Protein AF-A0A8F4J3C8-F1 (afdb_monomer_lite)

Foldseek 3Di:
DDDPPPPPDDDFDFPDWDWDWFADPNFIWIWIWTDTVPDIDAIDTHGPVCVVVVVVVVCVRNVDDDDDDDDDDDDDDDPDDQPPDDVPQLLVVQLPFDKAFLVRADLVPWDQAWWKKFKDAPSHTADIDTFADSRHRSQQSPPVLQADALDVVSHVPLQLLLVVVVQDADPVRHRDRDDPVSRVVSNVVSSNMIMTIDGDRHSVVRVSSRVSNCSSDDHPSNVRD

Sequence (225 aa):
MADDEALTRAAVPVTTVEAWRAEVAGDAVVVLELGIEGDVLPPLLVPIDAVAGLAAVLLQAAGADTGLAAGPAAAGAGAEPLPELPTGSPWATLVAADRVQADQLARATLPTGPGAYAWFRGGVPIHLGRAVGKRGLRARVGGDALRGDADLTRSPFRAAVAEHLGFGLDAEGGLAHLDPDDVARLDAWIDGCAVAWIRTATTTQATHLEATLRTVHDPALDALG

Structure (mmCIF, N/CA/C/O backbone):
data_AF-A0A8F4J3C8-F1
#
_entry.id   AF-A0A8F4J3C8-F1
#
loop_
_atom_site.group_PDB
_atom_site.id
_atom_site.type_symbol
_atom_site.label_atom_id
_atom_site.label_alt_id
_atom_site.label_comp_id
_atom_site.label_asym_id
_atom_site.label_entity_id
_atom_site.label_seq_id
_atom_site.pdbx_PDB_ins_code
_atom_site.Cartn_x
_atom_site.Cartn_y
_atom_site.Cartn_z
_atom_site.occupancy
_atom_site.B_iso_or_equiv
_atom_site.auth_seq_id
_atom_site.auth_comp_id
_atom_site.auth_asym_id
_atom_site.auth_atom_id
_atom_site.pdbx_PDB_model_num
ATOM 1 N N . MET A 1 1 ? 15.620 31.529 44.426 1.00 41.22 1 MET A N 1
ATOM 2 C CA . MET A 1 1 ? 14.194 31.237 44.660 1.00 41.22 1 MET A CA 1
ATOM 3 C C . MET A 1 1 ? 13.598 31.023 43.282 1.00 41.22 1 MET A C 1
ATOM 5 O O . MET A 1 1 ? 13.286 31.994 42.614 1.00 41.22 1 MET A O 1
ATOM 9 N N . ALA A 1 2 ? 13.675 29.789 42.789 1.00 43.12 2 ALA A N 1
ATOM 10 C CA . ALA A 1 2 ? 13.083 29.391 41.518 1.00 43.12 2 ALA A CA 1
ATOM 11 C C . ALA A 1 2 ? 11.818 28.612 41.876 1.00 43.12 2 ALA A C 1
ATOM 13 O O . ALA A 1 2 ? 11.896 27.726 42.728 1.00 43.12 2 ALA A O 1
ATOM 14 N N . ASP A 1 3 ? 10.688 29.025 41.312 1.00 44.47 3 ASP A N 1
ATOM 15 C CA . ASP A 1 3 ? 9.391 28.388 41.500 1.00 44.47 3 ASP A CA 1
ATOM 16 C C . ASP A 1 3 ? 9.438 26.952 40.970 1.00 44.47 3 ASP A C 1
ATOM 18 O O . ASP A 1 3 ? 9.674 26.709 39.786 1.00 44.47 3 ASP A O 1
ATOM 22 N N . ASP A 1 4 ? 9.248 26.008 41.887 1.00 47.00 4 ASP A N 1
ATOM 23 C CA . ASP A 1 4 ? 9.061 24.585 41.625 1.00 47.00 4 ASP A CA 1
ATOM 24 C C . ASP A 1 4 ? 7.581 24.383 41.263 1.00 47.00 4 ASP A C 1
ATOM 26 O O . ASP A 1 4 ? 6.742 24.025 42.092 1.00 47.00 4 ASP A O 1
ATOM 30 N N . GLU A 1 5 ? 7.222 24.759 40.033 1.00 52.25 5 GLU A N 1
ATOM 31 C CA . GLU A 1 5 ? 5.878 24.565 39.491 1.00 52.25 5 GLU A CA 1
ATOM 32 C C . GLU A 1 5 ? 5.684 23.071 39.199 1.00 52.25 5 GLU A C 1
ATOM 34 O O . GLU A 1 5 ? 6.023 22.555 38.132 1.00 52.25 5 GLU A O 1
ATOM 39 N N . ALA A 1 6 ? 5.171 22.353 40.199 1.00 50.25 6 ALA A N 1
ATOM 40 C CA . ALA A 1 6 ? 4.822 20.947 40.094 1.00 50.25 6 ALA A CA 1
ATOM 41 C C . ALA A 1 6 ? 3.784 20.745 38.976 1.00 50.25 6 ALA A C 1
ATOM 43 O O . ALA A 1 6 ? 2.585 20.975 39.154 1.00 50.25 6 ALA A O 1
ATOM 44 N N . LEU A 1 7 ? 4.257 20.280 37.816 1.00 39.66 7 LEU A N 1
ATOM 45 C CA . LEU A 1 7 ? 3.435 19.784 36.716 1.00 39.66 7 LEU A CA 1
ATOM 46 C C . LEU A 1 7 ? 2.507 18.685 37.243 1.00 39.66 7 LEU A C 1
ATOM 48 O O . LEU A 1 7 ? 2.877 17.515 37.358 1.00 39.66 7 LEU A O 1
ATOM 52 N N . THR A 1 8 ? 1.275 19.068 37.559 1.00 43.84 8 THR A N 1
ATOM 53 C CA . THR A 1 8 ? 0.225 18.133 37.949 1.00 43.84 8 THR A CA 1
ATOM 54 C C . THR A 1 8 ? -0.241 17.441 36.669 1.00 43.84 8 THR A C 1
ATOM 56 O O . THR A 1 8 ? -1.124 17.927 35.965 1.00 43.84 8 THR A O 1
ATOM 59 N N . ARG A 1 9 ? 0.417 16.337 36.293 1.00 48.03 9 ARG A N 1
ATOM 60 C CA . ARG A 1 9 ? -0.010 15.506 35.160 1.00 48.03 9 ARG A CA 1
ATOM 61 C C . ARG A 1 9 ? -1.357 14.872 35.504 1.00 48.03 9 ARG A C 1
ATOM 63 O O . ARG A 1 9 ? -1.422 13.981 36.346 1.00 48.03 9 ARG A O 1
ATOM 70 N N . ALA A 1 10 ? -2.421 15.329 34.850 1.00 55.06 10 ALA A N 1
ATOM 71 C CA . ALA A 1 10 ? -3.702 14.639 34.876 1.00 55.06 10 ALA A CA 1
ATOM 72 C C . ALA A 1 10 ? -3.527 13.248 34.244 1.00 55.06 10 ALA A C 1
ATOM 74 O O . ALA A 1 10 ? -3.034 13.130 33.121 1.00 55.06 10 ALA A O 1
ATOM 75 N N . ALA A 1 11 ? -3.889 12.197 34.980 1.00 70.88 11 ALA A N 1
ATOM 76 C CA . ALA A 1 11 ? -3.887 10.838 34.460 1.00 70.88 11 ALA A CA 1
ATOM 77 C C . ALA A 1 11 ? -5.030 10.691 33.446 1.00 70.88 11 ALA A C 1
ATOM 79 O O . ALA A 1 11 ? -6.191 10.921 33.784 1.00 70.88 11 ALA A O 1
ATOM 80 N N . VAL A 1 12 ? -4.702 10.328 32.206 1.00 74.56 12 VAL A N 1
ATOM 81 C CA . VAL A 1 12 ? -5.702 9.961 31.197 1.00 74.56 12 VAL A CA 1
ATOM 82 C C . VAL A 1 12 ? -6.054 8.486 31.415 1.00 74.56 12 VAL A C 1
ATOM 84 O O . VAL A 1 12 ? -5.136 7.662 31.433 1.00 74.56 12 VAL A O 1
ATOM 87 N N . PRO A 1 13 ? -7.335 8.129 31.615 1.00 79.44 13 PRO A N 1
ATOM 88 C CA . PRO A 1 13 ? -7.715 6.746 31.855 1.00 79.44 13 PRO A CA 1
ATOM 89 C C . PRO A 1 13 ? -7.522 5.908 30.587 1.00 79.44 13 PRO A C 1
ATOM 91 O O . PRO A 1 13 ? -8.007 6.258 29.509 1.00 79.44 13 PRO A O 1
ATOM 94 N N . VAL A 1 14 ? -6.828 4.782 30.734 1.00 80.38 14 VAL A N 1
ATOM 95 C CA . VAL A 1 14 ? -6.763 3.735 29.709 1.00 80.38 14 VAL A CA 1
ATOM 96 C C . VAL A 1 14 ? -8.090 2.981 29.731 1.00 80.38 14 VAL A C 1
ATOM 98 O O . VAL A 1 14 ? -8.513 2.496 30.778 1.00 80.38 14 VAL A O 1
ATOM 101 N N . THR A 1 15 ? -8.769 2.916 28.589 1.00 81.06 15 THR A N 1
ATOM 102 C CA . THR A 1 15 ? -10.091 2.289 28.439 1.00 81.06 15 THR A CA 1
ATOM 103 C C . THR A 1 15 ? -9.998 0.856 27.930 1.00 81.06 15 THR A C 1
ATOM 105 O O . THR A 1 15 ? -10.863 0.040 28.239 1.00 81.06 15 THR A O 1
ATOM 108 N N . THR A 1 16 ? -8.959 0.539 27.158 1.00 74.69 16 THR A N 1
ATOM 109 C CA . THR A 1 16 ? -8.728 -0.791 26.581 1.00 74.69 16 THR A CA 1
ATOM 110 C C . THR A 1 16 ? -7.240 -1.113 26.573 1.00 74.69 16 THR A C 1
ATOM 112 O O . THR A 1 16 ? -6.407 -0.229 26.375 1.00 74.69 16 THR A O 1
ATOM 115 N N . VAL A 1 17 ? -6.915 -2.383 26.812 1.00 79.88 17 VAL A N 1
ATOM 116 C CA . VAL A 1 17 ? -5.555 -2.918 26.715 1.00 79.88 17 VAL A CA 1
ATOM 117 C C . VAL A 1 17 ? -5.628 -4.191 25.891 1.00 79.88 17 VAL A C 1
ATOM 119 O O . VAL A 1 17 ? -6.253 -5.162 26.317 1.00 79.88 17 VAL A O 1
ATOM 122 N N . GLU A 1 18 ? -4.988 -4.190 24.730 1.00 72.06 18 GLU A N 1
ATOM 123 C CA . GLU A 1 18 ? -4.808 -5.387 23.914 1.00 72.06 18 GLU A CA 1
ATOM 124 C C . GLU A 1 18 ? -3.340 -5.797 23.939 1.00 72.06 18 GLU A C 1
ATOM 126 O O . GLU A 1 18 ? -2.445 -4.955 23.882 1.00 72.06 18 GLU A O 1
ATOM 131 N N . ALA A 1 19 ? -3.094 -7.099 24.071 1.00 78.69 19 ALA A N 1
ATOM 132 C CA . ALA A 1 19 ? -1.757 -7.653 24.210 1.00 78.69 19 ALA A CA 1
ATOM 133 C C . ALA A 1 19 ? -1.583 -8.855 23.290 1.00 78.69 19 ALA A C 1
ATOM 135 O O . ALA A 1 19 ? -2.389 -9.787 23.322 1.00 78.69 19 ALA A O 1
ATOM 136 N N . TRP A 1 20 ? -0.500 -8.880 22.520 1.00 78.56 20 TRP A N 1
ATOM 137 C CA . TRP A 1 20 ? -0.118 -10.061 21.753 1.00 78.56 20 TRP A CA 1
ATOM 138 C C . TRP A 1 20 ? 1.393 -10.234 21.719 1.00 78.56 20 TRP A C 1
ATOM 140 O O . TRP A 1 20 ? 2.165 -9.289 21.867 1.00 78.56 20 TRP A O 1
ATOM 150 N N . ARG A 1 21 ? 1.824 -11.480 21.537 1.00 77.75 21 ARG A N 1
ATOM 151 C CA . ARG A 1 21 ? 3.238 -11.812 21.386 1.00 77.75 21 ARG A CA 1
ATOM 152 C C . ARG A 1 21 ? 3.679 -11.537 19.950 1.00 77.75 21 ARG A C 1
ATOM 154 O O . ARG A 1 21 ? 2.969 -11.891 19.012 1.00 77.75 21 ARG A O 1
ATOM 161 N N . ALA A 1 22 ? 4.859 -10.957 19.794 1.00 65.19 22 ALA A N 1
ATOM 162 C CA . ALA A 1 22 ? 5.538 -10.775 18.519 1.00 65.19 22 ALA A CA 1
ATOM 163 C C . ALA A 1 22 ? 7.030 -11.106 18.670 1.00 65.19 22 ALA A C 1
ATOM 165 O O . ALA A 1 22 ? 7.526 -11.298 19.782 1.00 65.19 22 ALA A O 1
ATOM 166 N N . GLU A 1 23 ? 7.741 -11.170 17.551 1.00 69.06 23 GLU A N 1
ATOM 167 C CA . GLU A 1 23 ? 9.198 -11.252 17.516 1.00 69.06 23 GLU A CA 1
ATOM 168 C C . GLU A 1 23 ? 9.723 -10.026 16.770 1.00 69.06 23 GLU A C 1
ATOM 170 O O . GLU A 1 23 ? 9.225 -9.689 15.696 1.00 69.06 23 GLU A O 1
ATOM 175 N N . VAL A 1 24 ? 10.675 -9.310 17.364 1.00 65.50 24 VAL A N 1
ATOM 176 C CA . VAL A 1 24 ? 11.259 -8.093 16.791 1.00 65.50 24 VAL A CA 1
ATOM 177 C C . VAL A 1 24 ? 12.769 -8.228 16.873 1.00 65.50 24 VAL A C 1
ATOM 179 O O . VAL A 1 24 ? 13.314 -8.372 17.960 1.00 65.50 24 VAL A O 1
ATOM 182 N N . ALA A 1 25 ? 13.440 -8.204 15.719 1.00 71.81 25 ALA A N 1
ATOM 183 C CA . ALA A 1 25 ? 14.892 -8.385 15.613 1.00 71.81 25 ALA A CA 1
ATOM 184 C C . ALA A 1 25 ? 15.430 -9.677 16.277 1.00 71.81 25 ALA A C 1
ATOM 186 O O . ALA A 1 25 ? 16.565 -9.706 16.744 1.00 71.81 25 ALA A O 1
ATOM 187 N N . GLY A 1 26 ? 14.628 -10.747 16.294 1.00 74.44 26 GLY A N 1
ATOM 188 C CA . GLY A 1 26 ? 14.985 -12.034 16.906 1.00 74.44 26 GLY A CA 1
ATOM 189 C C . GLY A 1 26 ? 14.620 -12.163 18.388 1.00 74.44 26 GLY A C 1
ATOM 190 O O . GLY A 1 26 ? 14.783 -13.238 18.962 1.00 74.44 26 GLY A O 1
ATOM 191 N N . ASP A 1 27 ? 14.098 -11.101 19.008 1.00 71.62 27 ASP A N 1
ATOM 192 C CA . ASP A 1 27 ? 13.688 -11.109 20.409 1.00 71.62 27 ASP A CA 1
ATOM 193 C C . ASP A 1 27 ? 12.168 -11.226 20.549 1.00 71.62 27 ASP A C 1
ATOM 195 O O . ASP A 1 27 ? 11.394 -10.506 19.911 1.00 71.62 27 ASP A O 1
ATOM 199 N N . ALA A 1 28 ? 11.720 -12.121 21.433 1.00 73.62 28 ALA A N 1
ATOM 200 C CA . ALA A 1 28 ? 10.309 -12.254 21.768 1.00 73.62 28 ALA A CA 1
ATOM 201 C C . ALA A 1 28 ? 9.843 -11.067 22.625 1.00 73.62 28 ALA A C 1
ATOM 203 O O . ALA A 1 28 ? 10.321 -10.850 23.741 1.00 73.62 28 ALA A O 1
ATOM 204 N N . VAL A 1 29 ? 8.842 -10.348 22.129 1.00 79.75 29 VAL A N 1
ATOM 205 C CA . VAL A 1 29 ? 8.229 -9.198 22.797 1.00 79.75 29 VAL A CA 1
ATOM 206 C C . VAL A 1 29 ? 6.724 -9.403 22.950 1.00 79.75 29 VAL A C 1
ATOM 208 O O . VAL A 1 29 ? 6.101 -10.201 22.248 1.00 79.75 29 VAL A O 1
ATOM 211 N N . VAL A 1 30 ? 6.123 -8.669 23.875 1.00 76.56 30 VAL A N 1
ATOM 212 C CA . VAL A 1 30 ? 4.683 -8.439 23.940 1.00 76.56 30 VAL A CA 1
ATOM 213 C C . VAL A 1 30 ? 4.426 -7.025 23.455 1.00 76.56 30 VAL A C 1
ATOM 215 O O . VAL A 1 30 ? 5.002 -6.067 23.966 1.00 76.56 30 VAL A O 1
ATOM 218 N N . VAL A 1 31 ? 3.574 -6.909 22.449 1.00 71.25 31 VAL A N 1
ATOM 219 C CA . VAL A 1 31 ? 3.082 -5.630 21.957 1.00 71.25 31 VAL A CA 1
ATOM 220 C C . VAL A 1 31 ? 1.817 -5.301 22.728 1.00 71.25 31 VAL A C 1
ATOM 222 O O . VAL A 1 31 ? 0.925 -6.144 22.827 1.00 71.25 31 VAL A O 1
ATOM 225 N N . LEU A 1 32 ? 1.764 -4.097 23.289 1.00 78.56 32 LEU A N 1
ATOM 226 C CA . LEU A 1 32 ? 0.596 -3.596 23.999 1.00 78.56 32 LEU A CA 1
ATOM 227 C C . LEU A 1 32 ? 0.010 -2.399 23.277 1.00 78.56 32 LEU A C 1
ATOM 229 O O . LEU A 1 32 ? 0.674 -1.371 23.150 1.00 78.56 32 LEU A O 1
ATOM 233 N N . GLU A 1 33 ? -1.246 -2.511 22.876 1.00 74.00 33 GLU A N 1
ATOM 234 C CA . GLU A 1 33 ? -2.051 -1.374 22.452 1.00 74.00 33 GLU A CA 1
ATOM 235 C C . GLU A 1 33 ? -2.888 -0.875 23.623 1.00 74.00 33 GLU A C 1
ATOM 237 O O . GLU A 1 33 ? -3.607 -1.639 24.268 1.00 74.00 33 GLU A O 1
ATOM 242 N N . LEU A 1 34 ? -2.783 0.425 23.897 1.00 81.31 34 LEU A N 1
ATOM 243 C CA . LEU A 1 34 ? -3.537 1.091 24.951 1.00 81.31 34 LEU A CA 1
ATOM 244 C C . LEU A 1 34 ? -4.518 2.063 24.299 1.00 81.31 34 LEU A C 1
ATOM 246 O O . LEU A 1 34 ? -4.116 3.096 23.757 1.00 81.31 34 LEU A O 1
ATOM 250 N N . GLY A 1 35 ? -5.807 1.749 24.354 1.00 76.44 35 GLY A N 1
ATOM 251 C CA . GLY A 1 35 ? -6.847 2.700 23.987 1.00 76.44 35 GLY A CA 1
ATOM 252 C C . GLY A 1 35 ? -7.118 3.657 25.140 1.00 76.44 35 GLY A C 1
ATOM 253 O O . GLY A 1 35 ? -7.214 3.248 26.298 1.00 76.44 35 GLY A O 1
ATOM 254 N N . ILE A 1 36 ? -7.256 4.936 24.820 1.00 84.12 36 ILE A N 1
ATOM 255 C CA . ILE A 1 36 ? -7.756 5.979 25.718 1.00 84.12 36 ILE A CA 1
ATOM 256 C C . ILE A 1 36 ? -9.061 6.533 25.137 1.00 84.12 36 ILE A C 1
ATOM 258 O O . ILE A 1 36 ? -9.452 6.210 24.015 1.00 84.12 36 ILE A O 1
ATOM 262 N N . GLU A 1 37 ? -9.800 7.335 25.897 1.00 77.94 37 GLU A N 1
ATOM 263 C CA . GLU A 1 37 ? -11.058 7.892 25.396 1.00 77.94 37 GLU A CA 1
ATOM 264 C C . GLU A 1 37 ? -10.828 8.756 24.140 1.00 77.94 37 GLU A C 1
ATOM 266 O O . GLU A 1 37 ? -10.227 9.826 24.198 1.00 77.94 37 GLU A O 1
ATOM 271 N N . GLY A 1 38 ? -11.305 8.263 22.992 1.00 74.56 38 GLY A N 1
ATOM 272 C CA . GLY A 1 38 ? -11.217 8.949 21.701 1.00 74.56 38 GLY A CA 1
ATOM 273 C C . GLY A 1 38 ? -9.891 8.797 20.947 1.00 74.56 38 GLY A C 1
ATOM 274 O O . GLY A 1 38 ? -9.779 9.374 19.865 1.00 74.56 38 GLY A O 1
ATOM 275 N N . ASP A 1 39 ? -8.919 8.032 21.457 1.00 70.38 39 ASP A N 1
ATOM 276 C CA . ASP A 1 39 ? -7.622 7.843 20.791 1.00 70.38 39 ASP A CA 1
ATOM 277 C C . ASP A 1 39 ? -6.968 6.489 21.126 1.00 70.38 39 ASP A C 1
ATOM 279 O O . ASP A 1 39 ? -7.353 5.804 22.073 1.00 70.38 39 ASP A O 1
ATOM 283 N N . VAL A 1 40 ? -5.965 6.093 20.344 1.00 65.56 40 VAL A N 1
ATOM 284 C CA . VAL A 1 40 ? -5.156 4.887 20.579 1.00 65.56 40 VAL A CA 1
ATOM 285 C C . VAL A 1 40 ? -3.699 5.308 20.705 1.00 65.56 40 VAL A C 1
ATOM 287 O O . VAL A 1 40 ? -3.148 5.946 19.805 1.00 65.56 40 VAL A O 1
ATOM 290 N N . LEU A 1 41 ? -3.074 4.965 21.831 1.00 73.94 41 LEU A N 1
ATOM 291 C CA . LEU A 1 41 ? -1.663 5.255 22.052 1.00 73.94 41 LEU A CA 1
ATOM 292 C C . LEU A 1 41 ? -0.786 4.371 21.150 1.00 73.94 41 LEU A C 1
ATOM 294 O O . LEU A 1 41 ? -1.181 3.254 20.811 1.00 73.94 41 LEU A O 1
ATOM 298 N N . PRO A 1 42 ? 0.420 4.838 20.777 1.00 66.56 42 PRO A N 1
ATOM 299 C CA . PRO A 1 42 ? 1.388 4.002 20.081 1.00 66.56 42 PRO A CA 1
ATOM 300 C C . PRO A 1 42 ? 1.648 2.691 20.838 1.00 66.56 42 PRO A C 1
ATOM 302 O O . PRO A 1 42 ? 1.684 2.707 22.074 1.00 66.56 42 PRO A O 1
ATOM 305 N N . PRO A 1 43 ? 1.867 1.579 20.118 1.00 69.75 43 PRO A N 1
ATOM 306 C CA . PRO A 1 43 ? 2.107 0.284 20.727 1.00 69.75 43 PRO A CA 1
ATOM 307 C C . PRO A 1 43 ? 3.368 0.329 21.586 1.00 69.75 43 PRO A C 1
ATOM 309 O O . PRO A 1 43 ? 4.414 0.841 21.171 1.00 69.75 43 PRO A O 1
ATOM 312 N N . LEU A 1 44 ? 3.286 -0.247 22.777 1.00 77.31 44 LEU A N 1
ATOM 313 C CA . LEU A 1 44 ? 4.444 -0.431 23.633 1.00 77.31 44 LEU A CA 1
ATOM 314 C C . LEU A 1 44 ? 5.045 -1.809 23.356 1.00 77.31 44 LEU A C 1
ATOM 316 O O . LEU A 1 44 ? 4.378 -2.824 23.545 1.00 77.31 44 LEU A O 1
ATOM 320 N N . LEU A 1 45 ? 6.306 -1.844 22.921 1.00 74.50 45 LEU A N 1
ATOM 321 C CA . LEU A 1 45 ? 7.074 -3.084 22.827 1.00 74.50 45 LEU A CA 1
ATOM 322 C C . LEU A 1 45 ? 7.667 -3.399 24.197 1.00 74.50 45 LEU A C 1
ATOM 324 O O . LEU A 1 45 ? 8.479 -2.637 24.724 1.00 74.50 45 LEU A O 1
ATOM 328 N N . VAL A 1 46 ? 7.250 -4.519 24.769 1.00 80.25 46 VAL A N 1
ATOM 329 C CA . VAL A 1 46 ? 7.659 -4.949 26.103 1.00 80.25 46 VAL A CA 1
ATOM 330 C C . VAL A 1 46 ? 8.411 -6.264 25.963 1.00 80.25 46 VAL A C 1
ATOM 332 O O . VAL A 1 46 ? 7.821 -7.240 25.501 1.00 80.25 46 VAL A O 1
ATOM 335 N N . PRO A 1 47 ? 9.699 -6.331 26.337 1.00 79.94 47 PRO A N 1
ATOM 336 C CA . PRO A 1 47 ? 10.422 -7.596 26.408 1.00 79.94 47 PRO A CA 1
ATOM 337 C C . PRO A 1 47 ? 9.629 -8.628 27.212 1.00 79.94 47 PRO A C 1
ATOM 339 O O . PRO A 1 47 ? 9.031 -8.285 28.235 1.00 79.94 47 PRO A O 1
ATOM 342 N N . ILE A 1 48 ? 9.570 -9.878 26.746 1.00 74.31 48 ILE A N 1
ATOM 343 C CA . ILE A 1 48 ? 8.678 -10.886 27.344 1.00 74.31 48 ILE A CA 1
ATOM 344 C C . ILE A 1 48 ? 8.974 -11.151 28.832 1.00 74.31 48 ILE A C 1
ATOM 346 O O . ILE A 1 48 ? 8.071 -11.463 29.606 1.00 74.31 48 ILE A O 1
ATOM 350 N N . ASP A 1 49 ? 10.224 -10.970 29.251 1.00 80.06 49 ASP A N 1
ATOM 351 C CA . ASP A 1 49 ? 10.697 -11.059 30.633 1.00 80.06 49 ASP A CA 1
ATOM 352 C C . ASP A 1 49 ? 10.286 -9.851 31.497 1.00 80.06 49 ASP A C 1
ATOM 354 O O . ASP A 1 49 ? 10.136 -9.982 32.713 1.00 80.06 49 ASP A O 1
ATOM 358 N N . ALA A 1 50 ? 10.007 -8.698 30.883 1.00 78.62 50 ALA A N 1
ATOM 359 C CA . ALA A 1 50 ? 9.491 -7.501 31.550 1.00 78.62 50 ALA A CA 1
ATOM 360 C C . ALA A 1 50 ? 7.957 -7.503 31.721 1.00 78.62 50 ALA A C 1
ATOM 362 O O . ALA A 1 50 ? 7.416 -6.704 32.494 1.00 78.62 50 ALA A O 1
ATOM 363 N N . VAL A 1 51 ? 7.242 -8.412 31.047 1.00 78.62 51 VAL A N 1
ATOM 364 C CA . VAL A 1 51 ? 5.767 -8.472 31.044 1.00 78.62 51 VAL A CA 1
ATOM 365 C C . VAL A 1 51 ? 5.196 -8.673 32.444 1.00 78.62 51 VAL A C 1
ATOM 367 O O . VAL A 1 51 ? 4.195 -8.051 32.782 1.00 78.62 51 VAL A O 1
ATOM 370 N N . ALA A 1 52 ? 5.836 -9.488 33.287 1.00 74.81 52 ALA A N 1
ATOM 371 C CA . ALA A 1 52 ? 5.360 -9.732 34.650 1.00 74.81 52 ALA A CA 1
ATOM 372 C C . ALA A 1 52 ? 5.365 -8.453 35.508 1.00 74.81 52 ALA A C 1
ATOM 374 O O . ALA A 1 52 ? 4.421 -8.198 36.256 1.00 74.81 52 ALA A O 1
ATOM 375 N N . GLY A 1 53 ? 6.403 -7.622 35.362 1.00 74.12 53 GLY A N 1
ATOM 376 C CA . GLY A 1 53 ? 6.489 -6.331 36.046 1.00 74.12 53 GLY A CA 1
ATOM 377 C C . GLY A 1 53 ? 5.475 -5.330 35.500 1.00 74.12 53 GLY A C 1
ATOM 378 O O . GLY A 1 53 ? 4.838 -4.606 36.262 1.00 74.12 53 GLY A O 1
ATOM 379 N N . LEU A 1 54 ? 5.267 -5.330 34.185 1.00 75.56 54 LEU A N 1
ATOM 380 C CA . LEU A 1 54 ? 4.346 -4.404 33.544 1.00 75.56 54 LEU A CA 1
ATOM 381 C C . LEU A 1 54 ? 2.872 -4.760 33.785 1.00 75.56 54 LEU A C 1
ATOM 383 O O . LEU A 1 54 ? 2.062 -3.864 33.998 1.00 75.56 54 LEU A O 1
ATOM 387 N N . ALA A 1 55 ? 2.523 -6.046 33.838 1.00 70.38 55 ALA A N 1
ATOM 388 C CA . ALA A 1 55 ? 1.186 -6.498 34.213 1.00 70.38 55 ALA A CA 1
ATOM 389 C C . ALA A 1 55 ? 0.812 -6.020 35.623 1.00 70.38 55 ALA A C 1
ATOM 391 O O . ALA A 1 55 ? -0.300 -5.544 35.829 1.00 70.38 55 ALA A O 1
ATOM 392 N N . ALA A 1 56 ? 1.750 -6.066 36.576 1.00 67.44 56 ALA A N 1
ATOM 393 C CA . ALA A 1 56 ? 1.532 -5.544 37.924 1.00 67.44 56 ALA A CA 1
ATOM 394 C C . ALA A 1 56 ? 1.278 -4.024 37.927 1.00 67.44 56 ALA A C 1
ATOM 396 O O . ALA A 1 56 ? 0.379 -3.555 38.624 1.00 67.44 56 ALA A O 1
ATOM 397 N N . VAL A 1 57 ? 2.017 -3.269 37.107 1.00 71.62 57 VAL A N 1
ATOM 398 C CA . VAL A 1 57 ? 1.832 -1.816 36.947 1.00 71.62 57 VAL A CA 1
ATOM 399 C C . VAL A 1 57 ? 0.491 -1.494 36.283 1.00 71.62 57 VAL A C 1
ATOM 401 O O . VAL A 1 57 ? -0.220 -0.605 36.745 1.00 71.62 57 VAL A O 1
ATOM 404 N N . LEU A 1 58 ? 0.112 -2.229 35.235 1.00 71.94 58 LEU A N 1
ATOM 405 C CA . LEU A 1 58 ? -1.163 -2.043 34.541 1.00 71.94 58 LEU A CA 1
ATOM 406 C C . LEU A 1 58 ? -2.354 -2.420 35.427 1.00 71.94 58 LEU A C 1
ATOM 408 O O . LEU A 1 58 ? -3.331 -1.680 35.461 1.00 71.94 58 LEU A O 1
ATOM 412 N N . LEU A 1 59 ? -2.258 -3.502 36.205 1.00 66.31 59 LEU A N 1
ATOM 413 C CA . LEU A 1 59 ? -3.276 -3.888 37.190 1.00 66.31 59 LEU A CA 1
ATOM 414 C C . LEU A 1 59 ? -3.418 -2.841 38.304 1.00 66.31 59 LEU A C 1
ATOM 416 O O . LEU A 1 59 ? -4.537 -2.496 38.681 1.00 66.31 59 LEU A O 1
ATOM 420 N N . GLN A 1 60 ? -2.304 -2.289 38.800 1.00 67.75 60 GLN A N 1
ATOM 421 C CA . GLN A 1 60 ? -2.338 -1.186 39.767 1.00 67.75 60 GLN A CA 1
ATOM 422 C C . GLN A 1 60 ? -2.952 0.090 39.178 1.00 67.75 60 GLN A C 1
ATOM 424 O O . GLN A 1 60 ? -3.682 0.785 39.881 1.00 67.75 60 GLN A O 1
ATOM 429 N N . ALA A 1 61 ? -2.686 0.391 37.905 1.00 63.56 61 ALA A N 1
ATOM 430 C CA . ALA A 1 61 ? -3.232 1.563 37.224 1.00 63.56 61 ALA A CA 1
ATOM 431 C C . ALA A 1 61 ? -4.718 1.409 36.845 1.00 63.56 61 ALA A C 1
ATOM 433 O O . ALA A 1 61 ? -5.443 2.401 36.831 1.00 63.56 61 ALA A O 1
ATOM 434 N N . ALA A 1 62 ? -5.176 0.186 36.557 1.00 62.81 62 ALA A N 1
ATOM 435 C CA . ALA A 1 62 ? -6.543 -0.107 36.117 1.00 62.81 62 ALA A CA 1
ATOM 436 C C . ALA A 1 62 ? -7.549 -0.295 37.267 1.00 62.81 62 ALA A C 1
ATOM 438 O O . ALA A 1 62 ? -8.756 -0.239 37.045 1.00 62.81 62 ALA A O 1
ATOM 439 N N . GLY A 1 63 ? -7.085 -0.510 38.501 1.00 58.31 63 GLY A N 1
ATOM 440 C CA . GLY A 1 63 ? -7.946 -0.520 39.684 1.00 58.31 63 GLY A CA 1
ATOM 441 C C . GLY A 1 63 ? -8.921 -1.703 39.834 1.00 58.31 63 GLY A C 1
ATOM 442 O O . GLY A 1 63 ? -9.728 -1.639 40.759 1.00 58.31 63 GLY A O 1
ATOM 443 N N . ALA A 1 64 ? -8.876 -2.765 39.009 1.00 42.28 64 ALA A N 1
ATOM 444 C CA . ALA A 1 64 ? -9.634 -4.014 39.235 1.00 42.28 64 ALA A CA 1
ATOM 445 C C . ALA A 1 64 ? -9.225 -5.212 38.339 1.00 42.28 64 ALA A C 1
ATOM 447 O O . ALA A 1 64 ? -8.655 -5.044 37.262 1.00 42.28 64 ALA A O 1
ATOM 448 N N . ASP A 1 65 ? -9.583 -6.410 38.829 1.00 43.56 65 ASP A N 1
ATOM 449 C CA . ASP A 1 65 ? -9.435 -7.778 38.298 1.00 43.56 65 ASP A CA 1
ATOM 450 C C . ASP A 1 65 ? -9.566 -7.951 36.775 1.00 43.56 65 ASP A C 1
ATOM 452 O O . ASP A 1 65 ? -10.602 -7.650 36.182 1.00 43.56 65 ASP A O 1
ATOM 456 N N . THR A 1 66 ? -8.569 -8.592 36.157 1.00 42.53 66 THR A N 1
ATOM 457 C CA . THR A 1 66 ? -8.679 -9.144 34.797 1.00 42.53 66 THR A CA 1
ATOM 458 C C . THR A 1 66 ? -8.162 -10.584 34.755 1.00 42.53 66 THR A C 1
ATOM 460 O O . THR A 1 66 ? -7.009 -10.873 35.070 1.00 42.53 66 THR A O 1
ATOM 463 N N . GLY A 1 67 ? -9.040 -11.522 34.389 1.00 35.94 67 GLY A N 1
ATOM 464 C CA . GLY A 1 67 ? -8.688 -12.926 34.178 1.00 35.94 67 GLY A CA 1
ATOM 465 C C . GLY A 1 67 ? -8.020 -13.122 32.818 1.00 35.94 67 GLY A C 1
ATOM 466 O O . GLY A 1 67 ? -8.699 -13.086 31.795 1.00 35.94 67 GLY A O 1
ATOM 467 N N . LEU A 1 68 ? -6.703 -13.350 32.803 1.00 38.97 68 LEU A N 1
ATOM 468 C CA . LEU A 1 68 ? -5.955 -13.753 31.607 1.00 38.97 68 LEU A CA 1
ATOM 469 C C . LEU A 1 68 ? -5.943 -15.284 31.463 1.00 38.97 68 LEU A C 1
ATOM 471 O O . LEU A 1 68 ? -5.504 -15.991 32.369 1.00 38.97 68 LEU A O 1
ATOM 475 N N . ALA A 1 69 ? -6.357 -15.795 30.301 1.00 32.66 69 ALA A N 1
ATOM 476 C CA . ALA A 1 69 ? -6.172 -17.194 29.909 1.00 32.66 69 ALA A CA 1
ATOM 477 C C . ALA A 1 69 ? -4.990 -17.327 28.930 1.00 32.66 69 ALA A C 1
ATOM 479 O O . ALA A 1 69 ? -4.880 -16.561 27.975 1.00 32.66 69 ALA A O 1
ATOM 480 N N . ALA A 1 70 ? -4.111 -18.303 29.173 1.00 32.25 70 ALA A N 1
ATOM 481 C CA . ALA A 1 70 ? -2.903 -18.567 28.388 1.00 32.25 70 ALA A CA 1
ATOM 482 C C . ALA A 1 70 ? -3.156 -19.582 27.254 1.00 32.25 70 ALA A C 1
ATOM 484 O O . ALA A 1 70 ? -3.782 -20.618 27.479 1.00 32.25 70 ALA A O 1
ATOM 485 N N . GLY A 1 71 ? -2.636 -19.305 26.052 1.00 30.19 71 GLY A N 1
ATOM 486 C CA . GLY A 1 71 ? -2.660 -20.207 24.890 1.00 30.19 71 GLY A CA 1
ATOM 487 C C . GLY A 1 71 ? -1.302 -20.887 24.626 1.00 30.19 71 GLY A C 1
ATOM 488 O O . GLY A 1 71 ? -0.270 -20.327 25.004 1.00 30.19 71 GLY A O 1
ATOM 489 N N . PRO A 1 72 ? -1.280 -22.090 24.012 1.00 36.66 72 PRO A N 1
ATOM 490 C CA . PRO A 1 72 ? -0.096 -22.950 23.951 1.00 36.66 72 PRO A CA 1
ATOM 491 C C . PRO A 1 72 ? 0.837 -22.663 22.763 1.00 36.66 72 PRO A C 1
ATOM 493 O O . PRO A 1 72 ? 0.489 -21.956 21.820 1.00 36.66 72 PRO A O 1
ATOM 496 N N . ALA A 1 73 ? 2.041 -23.243 22.835 1.00 33.72 73 ALA A N 1
ATOM 497 C CA . ALA A 1 73 ? 3.188 -22.977 21.971 1.00 33.72 73 ALA A CA 1
ATOM 498 C C . ALA A 1 73 ? 3.597 -24.154 21.052 1.00 33.72 73 ALA A C 1
ATOM 500 O O . ALA A 1 73 ? 3.560 -25.309 21.468 1.00 33.72 73 ALA A O 1
ATOM 501 N N . ALA A 1 74 ? 4.144 -23.759 19.892 1.00 39.94 74 ALA A N 1
ATOM 502 C CA . ALA A 1 74 ? 5.277 -24.314 19.127 1.00 39.94 74 ALA A CA 1
ATOM 503 C C . ALA A 1 74 ? 5.106 -25.438 18.060 1.00 39.94 74 ALA A C 1
ATOM 505 O O . ALA A 1 74 ? 4.832 -26.590 18.374 1.00 39.94 74 ALA A O 1
ATOM 506 N N . ALA A 1 75 ? 5.528 -25.055 16.836 1.00 36.69 75 ALA A N 1
ATOM 507 C CA . ALA A 1 75 ? 6.569 -25.647 15.961 1.00 36.69 75 ALA A CA 1
ATOM 508 C C . ALA A 1 75 ? 6.253 -26.719 14.884 1.00 36.69 75 ALA A C 1
ATOM 510 O O . ALA A 1 75 ? 5.715 -27.784 15.170 1.00 36.69 75 ALA A O 1
ATOM 511 N N . GLY A 1 76 ? 6.800 -26.482 13.673 1.00 30.66 76 GLY A N 1
ATOM 512 C CA . GLY A 1 76 ? 7.201 -27.506 12.688 1.00 30.66 76 GLY A CA 1
ATOM 513 C C . GLY A 1 76 ? 7.218 -27.035 11.218 1.00 30.66 76 GLY A C 1
ATOM 514 O O . GLY A 1 76 ? 6.158 -26.838 10.641 1.00 30.66 76 GLY A O 1
ATOM 515 N N . ALA A 1 77 ? 8.405 -26.904 10.602 1.00 44.19 77 ALA A N 1
ATOM 516 C CA . ALA A 1 77 ? 8.637 -26.344 9.258 1.00 44.19 77 ALA A CA 1
ATOM 517 C C . ALA A 1 77 ? 8.665 -27.378 8.105 1.00 44.19 77 ALA A C 1
ATOM 519 O O . ALA A 1 77 ? 9.219 -28.470 8.247 1.00 44.19 77 ALA A O 1
ATOM 520 N N . GLY A 1 78 ? 8.174 -26.976 6.925 1.00 29.92 78 GLY A N 1
ATOM 521 C CA . GLY A 1 78 ? 8.363 -27.655 5.636 1.00 29.92 78 GLY A CA 1
ATOM 522 C C . GLY A 1 78 ? 7.572 -26.953 4.527 1.00 29.92 78 GLY A C 1
ATOM 523 O O . GLY A 1 78 ? 6.351 -26.981 4.579 1.00 29.92 78 GLY A O 1
ATOM 524 N N . ALA A 1 79 ? 8.266 -26.304 3.576 1.00 41.56 79 ALA A N 1
ATOM 525 C CA . ALA A 1 79 ? 7.693 -25.442 2.523 1.00 41.56 79 ALA A CA 1
ATOM 526 C C . ALA A 1 79 ? 6.504 -24.620 3.045 1.00 41.56 79 ALA A C 1
ATOM 528 O O . ALA A 1 79 ? 5.360 -24.896 2.690 1.00 41.56 79 ALA A O 1
ATOM 529 N N . GLU A 1 80 ? 6.803 -23.708 3.979 1.00 32.66 80 GLU A N 1
ATOM 530 C CA . GLU A 1 80 ? 5.824 -23.181 4.927 1.00 32.66 80 GLU A CA 1
ATOM 531 C C . GLU A 1 80 ? 4.545 -22.707 4.220 1.00 32.66 80 GLU A C 1
ATOM 533 O O . GLU A 1 80 ? 4.573 -21.719 3.476 1.00 32.66 80 GLU A O 1
ATOM 538 N N . PRO A 1 81 ? 3.398 -23.372 4.470 1.00 42.19 81 PRO A N 1
ATOM 539 C CA . PRO A 1 81 ? 2.138 -22.651 4.462 1.00 42.19 81 PRO A CA 1
ATOM 540 C C . PRO A 1 81 ? 2.378 -21.397 5.298 1.00 42.19 81 PRO A C 1
ATOM 542 O O . PRO A 1 81 ? 2.999 -21.51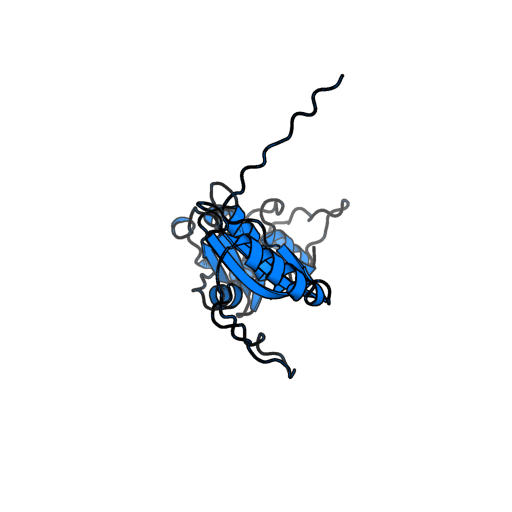2 6.357 1.00 42.19 81 PRO A O 1
ATOM 545 N N . LEU A 1 82 ? 1.944 -20.223 4.819 1.00 49.31 82 LEU A N 1
ATOM 546 C CA . LEU A 1 82 ? 1.971 -19.002 5.631 1.00 49.31 82 LEU A CA 1
ATOM 547 C C . LEU A 1 82 ? 1.564 -19.398 7.058 1.00 49.31 82 LEU A C 1
ATOM 549 O O . LEU A 1 82 ? 0.524 -20.061 7.171 1.00 49.31 82 LEU A O 1
ATOM 553 N N . PRO A 1 83 ? 2.394 -19.112 8.085 1.00 49.62 83 PRO A N 1
ATOM 554 C CA . PRO A 1 83 ? 2.194 -19.638 9.433 1.00 49.62 83 PRO A CA 1
ATOM 555 C C . PRO A 1 83 ? 0.728 -19.469 9.801 1.00 49.62 83 PRO A C 1
ATOM 557 O O . PRO A 1 83 ? 0.186 -18.404 9.511 1.00 49.62 83 PRO A O 1
ATOM 560 N N . GLU A 1 84 ? 0.067 -20.499 10.348 1.00 46.09 84 GLU A N 1
ATOM 561 C CA . GLU A 1 84 ? -1.344 -20.393 10.736 1.00 46.09 84 GLU A CA 1
ATOM 562 C C . GLU A 1 84 ? -1.484 -19.213 11.695 1.00 46.09 84 GLU A C 1
ATOM 564 O O . GLU A 1 84 ? -1.115 -19.267 12.869 1.00 46.09 84 GLU A O 1
ATOM 569 N N . LEU A 1 85 ? -1.932 -18.091 11.144 1.00 54.53 85 LEU A N 1
ATOM 570 C CA . LEU A 1 85 ? -1.976 -16.849 11.879 1.00 54.53 85 LEU A CA 1
ATOM 571 C C . LEU A 1 85 ? -3.042 -16.988 12.951 1.00 54.53 85 LEU A C 1
ATOM 573 O O . LEU A 1 85 ? -4.076 -17.620 12.696 1.00 54.53 85 LEU A O 1
ATOM 577 N N . PRO A 1 86 ? -2.867 -16.317 14.101 1.00 54.62 86 PRO A N 1
ATOM 578 C CA . PRO A 1 86 ? -3.959 -16.139 15.036 1.00 54.62 86 PRO A CA 1
ATOM 579 C C . PRO A 1 86 ? -5.190 -15.680 14.254 1.00 54.62 86 PRO A C 1
ATOM 581 O O . PRO A 1 86 ? -5.145 -14.686 13.518 1.00 54.62 86 PRO A O 1
ATOM 584 N N . THR A 1 87 ? -6.269 -16.455 14.344 1.00 58.06 87 THR A N 1
ATOM 585 C CA . THR A 1 87 ? -7.535 -16.097 13.709 1.00 58.06 87 THR A CA 1
ATOM 586 C C . THR A 1 87 ? -7.939 -14.725 14.246 1.00 58.06 87 THR A C 1
ATOM 588 O O . THR A 1 87 ? -8.010 -14.538 15.456 1.00 58.06 87 THR A O 1
ATOM 591 N N . GLY A 1 88 ? -8.130 -13.753 13.351 1.00 73.94 88 GLY A N 1
ATOM 592 C CA . GLY A 1 88 ? -8.364 -12.352 13.720 1.00 73.94 88 GLY A CA 1
ATOM 593 C C . GLY A 1 88 ? -7.141 -11.432 13.626 1.00 73.94 88 GLY A C 1
ATOM 594 O O . GLY A 1 88 ? -7.280 -10.241 13.889 1.00 73.94 88 GLY A O 1
ATOM 595 N N . SER A 1 89 ? -5.966 -11.919 13.204 1.00 87.56 89 SER A N 1
ATOM 596 C CA . SER A 1 89 ? -4.839 -11.019 12.931 1.00 87.56 89 SER A CA 1
ATOM 597 C C . SER A 1 89 ? -5.145 -10.076 11.750 1.00 87.56 89 SER A C 1
ATOM 599 O O . SER A 1 89 ? -5.837 -10.462 10.793 1.00 87.56 89 SER A O 1
ATOM 601 N N . PRO A 1 90 ? -4.599 -8.846 11.751 1.00 90.56 90 PRO A N 1
ATOM 602 C CA . PRO A 1 90 ? -4.755 -7.941 10.618 1.00 90.56 90 PRO A CA 1
ATOM 603 C C . PRO A 1 90 ? -4.175 -8.507 9.315 1.00 90.56 90 PRO A C 1
ATOM 605 O O . PRO A 1 90 ? -4.718 -8.255 8.241 1.00 90.56 90 PRO A O 1
ATOM 608 N N . TRP A 1 91 ? -3.122 -9.327 9.400 1.00 91.44 91 TRP A N 1
ATOM 609 C CA . TRP A 1 91 ? -2.547 -10.010 8.241 1.00 91.44 91 TRP A CA 1
ATOM 610 C C . TRP A 1 91 ? -3.515 -11.038 7.645 1.00 91.44 91 TRP A C 1
ATOM 612 O O . TRP A 1 91 ? -3.766 -11.012 6.441 1.00 91.44 91 TRP A O 1
ATOM 622 N N . ALA A 1 92 ? -4.143 -11.876 8.479 1.00 89.06 92 ALA A N 1
ATOM 623 C CA . ALA A 1 92 ? -5.156 -12.829 8.021 1.00 89.06 92 ALA A CA 1
ATOM 624 C C . ALA A 1 92 ? -6.330 -12.104 7.346 1.00 89.06 92 ALA A C 1
ATOM 626 O O . ALA A 1 92 ? -6.781 -12.507 6.275 1.00 89.06 92 ALA A O 1
ATOM 627 N N . THR A 1 93 ? -6.762 -10.985 7.936 1.00 93.06 93 THR A N 1
ATOM 628 C CA . THR A 1 93 ? -7.795 -10.112 7.361 1.00 93.06 93 THR A CA 1
ATOM 629 C C . THR A 1 93 ? -7.381 -9.575 5.989 1.00 93.06 93 THR A C 1
ATOM 631 O O . THR A 1 93 ? -8.175 -9.621 5.054 1.00 93.06 93 THR A O 1
ATOM 634 N N . LEU A 1 94 ? -6.142 -9.096 5.837 1.00 94.50 94 LEU A N 1
ATOM 635 C CA . LEU A 1 94 ? -5.652 -8.529 4.577 1.00 94.50 94 LEU A CA 1
ATOM 636 C C . LEU A 1 94 ? -5.515 -9.588 3.478 1.00 94.50 94 LEU A C 1
ATOM 638 O O . LEU A 1 94 ? -5.870 -9.330 2.331 1.00 94.50 94 LEU A O 1
ATOM 642 N N . VAL A 1 95 ? -5.018 -10.779 3.818 1.00 93.25 95 VAL A N 1
ATOM 643 C CA . VAL A 1 95 ? -4.838 -11.888 2.868 1.00 93.25 95 VAL A CA 1
ATOM 644 C C . VAL A 1 95 ? -6.182 -12.451 2.398 1.00 93.25 95 VAL A C 1
ATOM 646 O O . VAL A 1 95 ? -6.288 -12.845 1.231 1.00 93.25 95 VAL A O 1
ATOM 649 N N . ALA A 1 96 ? -7.186 -12.470 3.283 1.00 92.75 96 ALA A N 1
ATOM 650 C CA . ALA A 1 96 ? -8.545 -12.932 3.004 1.00 92.75 96 ALA A CA 1
ATOM 651 C C . ALA A 1 96 ? -9.444 -11.874 2.343 1.00 92.75 96 ALA A C 1
ATOM 653 O O . ALA A 1 96 ? -10.517 -12.219 1.851 1.00 92.75 96 ALA A O 1
ATOM 654 N N . ALA A 1 97 ? -9.041 -10.601 2.342 1.00 95.31 97 ALA A N 1
ATOM 655 C CA . ALA A 1 97 ? -9.811 -9.532 1.722 1.00 95.31 97 ALA A CA 1
ATOM 656 C C . ALA A 1 97 ? -9.929 -9.723 0.201 1.00 95.31 97 ALA A C 1
ATOM 658 O O . ALA A 1 97 ? -9.005 -10.209 -0.462 1.00 95.31 97 ALA A O 1
ATOM 659 N N . ASP A 1 98 ? -11.064 -9.281 -0.351 1.00 95.62 98 ASP A N 1
ATOM 660 C CA . ASP A 1 98 ? -11.290 -9.270 -1.794 1.00 95.62 98 ASP A CA 1
ATOM 661 C C . ASP A 1 98 ? -10.188 -8.476 -2.499 1.00 95.62 98 ASP A C 1
ATOM 663 O O . ASP A 1 98 ? -9.835 -7.358 -2.107 1.00 95.62 98 ASP A O 1
ATOM 667 N N . ARG A 1 99 ? -9.650 -9.068 -3.566 1.00 96.75 99 ARG A N 1
ATOM 668 C CA . ARG A 1 99 ? -8.551 -8.491 -4.338 1.00 96.75 99 ARG A CA 1
ATOM 669 C C . ARG A 1 99 ? -9.080 -7.909 -5.634 1.00 96.75 99 ARG A C 1
ATOM 671 O O . ARG A 1 99 ? -9.867 -8.546 -6.331 1.00 96.75 99 ARG A O 1
ATOM 678 N N . VAL A 1 100 ? -8.594 -6.726 -5.985 1.00 96.25 100 VAL A N 1
ATOM 679 C CA . VAL A 1 100 ? -8.896 -6.085 -7.267 1.00 96.25 100 VAL A CA 1
ATOM 680 C C . VAL A 1 100 ? -7.670 -6.184 -8.160 1.00 96.25 100 VAL A C 1
ATOM 682 O O . VAL A 1 100 ? -6.571 -5.836 -7.731 1.00 96.25 100 VAL A O 1
ATOM 685 N N . GLN A 1 101 ? -7.847 -6.675 -9.387 1.00 96.12 101 GLN A N 1
ATOM 686 C CA . GLN A 1 101 ? -6.760 -6.741 -10.365 1.00 96.12 101 GLN A CA 1
ATOM 687 C C . GLN A 1 101 ? -6.321 -5.333 -10.776 1.00 96.12 101 GLN A C 1
ATOM 689 O O . GLN A 1 101 ? -7.150 -4.424 -10.883 1.00 96.12 101 GLN A O 1
ATOM 694 N N . ALA A 1 102 ? -5.022 -5.146 -11.005 1.00 95.00 102 ALA A N 1
ATOM 695 C CA . ALA A 1 102 ? -4.439 -3.848 -11.338 1.00 9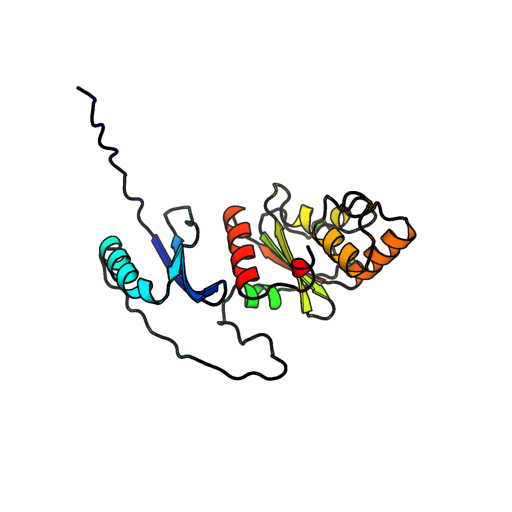5.00 102 ALA A CA 1
ATOM 696 C C . ALA A 1 102 ? -5.011 -3.245 -12.635 1.00 95.00 102 ALA A C 1
ATOM 698 O O . ALA A 1 102 ? -5.169 -2.027 -12.747 1.00 95.00 102 ALA A O 1
ATOM 699 N N . ASP A 1 103 ? -5.353 -4.098 -13.600 1.00 92.94 103 ASP A N 1
ATOM 700 C CA . ASP A 1 103 ? -6.009 -3.760 -14.870 1.00 92.94 103 ASP A CA 1
ATOM 701 C C . ASP A 1 103 ? -7.495 -3.412 -14.738 1.00 92.94 103 ASP A C 1
ATOM 703 O O . ASP A 1 103 ? -8.062 -2.739 -15.598 1.00 92.94 103 ASP A O 1
ATOM 707 N N . GLN A 1 104 ? -8.107 -3.775 -13.615 1.00 93.00 104 GLN A N 1
ATOM 708 C CA . GLN A 1 104 ? -9.510 -3.514 -13.301 1.00 93.00 104 GLN A CA 1
ATOM 709 C C . GLN A 1 104 ? -9.693 -2.408 -12.252 1.00 93.00 104 GLN A C 1
ATOM 711 O O . GLN A 1 104 ? -10.826 -2.069 -11.894 1.00 93.00 104 GLN A O 1
ATOM 716 N N . LEU A 1 105 ? -8.604 -1.818 -11.747 1.00 92.44 105 LEU A N 1
ATOM 717 C CA . LEU A 1 105 ? -8.648 -0.770 -10.729 1.00 92.44 105 LEU A CA 1
ATOM 718 C C . LEU A 1 105 ? -9.254 0.530 -11.269 1.00 92.44 105 LEU A C 1
ATOM 720 O O . LEU A 1 105 ? -8.580 1.416 -11.795 1.00 92.44 105 LEU A O 1
ATOM 724 N N . ALA A 1 106 ? -10.552 0.700 -11.040 1.00 90.31 106 ALA A N 1
ATOM 725 C CA . ALA A 1 106 ? -11.228 1.964 -11.267 1.00 90.31 106 ALA A CA 1
ATOM 726 C C . ALA A 1 106 ? -10.993 2.918 -10.085 1.00 90.31 106 ALA A C 1
ATOM 728 O O . ALA A 1 106 ? -11.443 2.689 -8.966 1.00 90.31 106 ALA A O 1
ATOM 729 N N . ARG A 1 107 ? -10.366 4.074 -10.332 1.00 90.00 107 ARG A N 1
ATOM 730 C CA . ARG A 1 107 ? -10.105 5.094 -9.294 1.00 90.00 107 ARG A CA 1
ATOM 731 C C . ARG A 1 107 ? -11.347 5.475 -8.467 1.00 90.00 107 ARG A C 1
ATOM 733 O O . ARG A 1 107 ? -11.224 5.815 -7.290 1.00 90.00 107 ARG A O 1
ATOM 740 N N . ALA A 1 108 ? -12.533 5.444 -9.073 1.00 90.44 108 ALA A N 1
ATOM 741 C CA . ALA A 1 108 ? -13.793 5.785 -8.417 1.00 90.44 108 ALA A CA 1
ATOM 742 C C . ALA A 1 108 ? -14.227 4.771 -7.341 1.00 90.44 108 ALA A C 1
ATOM 744 O O . ALA A 1 108 ? -14.897 5.169 -6.389 1.00 90.44 108 ALA A O 1
ATOM 745 N N . THR A 1 109 ? -13.827 3.501 -7.454 1.00 90.12 109 THR A N 1
ATOM 746 C CA . THR A 1 109 ? -14.200 2.438 -6.503 1.00 90.12 109 THR A CA 1
ATOM 747 C C . THR A 1 109 ? -13.287 2.407 -5.278 1.00 90.12 109 THR A C 1
ATOM 749 O O . THR A 1 109 ? -13.659 1.864 -4.241 1.00 90.12 109 THR A O 1
ATOM 752 N N . LEU A 1 110 ? -12.118 3.050 -5.358 1.00 94.06 110 LEU A N 1
ATOM 753 C CA . LEU A 1 110 ? -11.163 3.096 -4.258 1.00 94.06 110 LEU A CA 1
ATOM 754 C C . LEU A 1 110 ? -11.624 4.025 -3.120 1.00 94.06 110 LEU A C 1
ATOM 756 O O . LEU A 1 110 ? -12.041 5.167 -3.389 1.00 94.06 110 LEU A O 1
ATOM 760 N N . PRO A 1 111 ? -11.476 3.604 -1.847 1.00 94.62 111 PRO A N 1
ATOM 761 C CA . PRO A 1 111 ? -11.752 4.454 -0.693 1.00 94.62 111 PRO A CA 1
ATOM 762 C C . PRO A 1 111 ? -10.868 5.708 -0.666 1.00 94.62 111 PRO A C 1
ATOM 764 O O . PRO A 1 111 ? -9.680 5.662 -0.977 1.00 94.62 111 PRO A O 1
ATOM 767 N N . THR A 1 112 ? -11.423 6.842 -0.236 1.00 95.75 112 THR A N 1
ATOM 768 C CA . THR A 1 112 ? -10.663 8.096 -0.045 1.00 95.75 112 THR A CA 1
ATOM 769 C C . THR A 1 112 ? -10.026 8.223 1.336 1.00 95.75 112 THR A C 1
ATOM 771 O O . THR A 1 112 ? -9.243 9.142 1.555 1.00 95.75 112 THR A O 1
ATOM 774 N N . GLY A 1 113 ? -10.402 7.349 2.271 1.00 95.56 113 GLY A N 1
ATOM 775 C CA . GLY A 1 113 ? -9.911 7.356 3.647 1.00 95.56 113 GLY A CA 1
ATOM 776 C C . GLY A 1 113 ? -8.544 6.686 3.805 1.00 95.56 113 GLY A C 1
ATOM 777 O O . GLY A 1 113 ? -8.040 6.074 2.853 1.00 95.56 113 GLY A O 1
ATOM 778 N N . PRO A 1 114 ? -7.942 6.809 4.997 1.00 97.44 114 PRO A N 1
ATOM 779 C CA . PRO A 1 114 ? -6.682 6.159 5.300 1.00 97.44 114 PRO A CA 1
ATOM 780 C C . PRO A 1 114 ? -6.833 4.634 5.377 1.00 97.44 114 PRO A C 1
ATOM 782 O O . PRO A 1 114 ? -7.939 4.095 5.493 1.00 97.44 114 PRO A O 1
ATOM 785 N N . GLY A 1 115 ? -5.706 3.938 5.26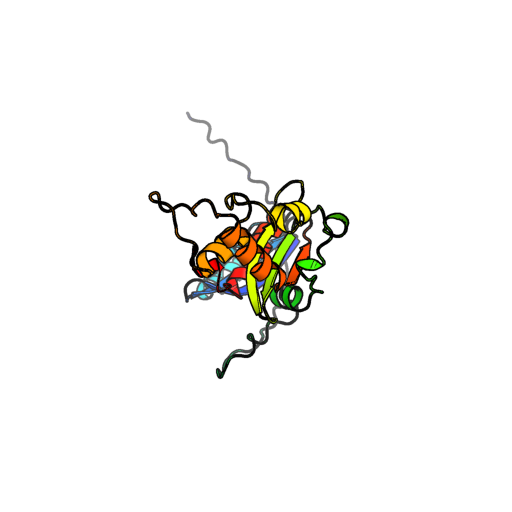7 1.00 97.44 115 GLY A N 1
ATOM 786 C CA . GLY A 1 115 ? -5.654 2.485 5.370 1.00 97.44 115 GLY A CA 1
ATOM 787 C C . GLY A 1 115 ? -4.281 1.913 5.042 1.00 97.44 115 GLY A C 1
ATOM 788 O O . GLY A 1 115 ? -3.369 2.655 4.670 1.00 97.44 115 GLY A O 1
ATOM 789 N N . ALA A 1 116 ? -4.161 0.596 5.148 1.00 97.06 116 ALA A N 1
ATOM 790 C CA . ALA A 1 116 ? -3.014 -0.169 4.668 1.00 97.06 116 ALA A CA 1
ATOM 791 C C . ALA A 1 116 ? -3.427 -1.021 3.464 1.00 97.06 116 ALA A C 1
ATOM 793 O O . ALA A 1 116 ? -4.599 -1.378 3.322 1.00 97.06 116 ALA A O 1
ATOM 794 N N . TYR A 1 117 ? -2.480 -1.317 2.584 1.00 97.25 117 TYR A N 1
ATOM 795 C CA . TYR A 1 117 ? -2.704 -2.119 1.389 1.00 97.25 117 TYR A CA 1
ATOM 796 C C . TYR A 1 117 ? -1.534 -3.065 1.138 1.00 97.25 117 TYR A C 1
ATOM 798 O O . TYR A 1 117 ? -0.398 -2.769 1.507 1.00 97.25 117 TYR A O 1
ATOM 806 N N . ALA A 1 118 ? -1.833 -4.186 0.486 1.00 97.06 118 ALA A N 1
ATOM 807 C CA . ALA A 1 118 ? -0.849 -5.128 -0.025 1.00 97.06 118 ALA A CA 1
ATOM 808 C C . ALA A 1 118 ? -1.081 -5.351 -1.515 1.00 97.06 118 ALA A C 1
ATOM 810 O O . ALA A 1 118 ? -2.220 -5.556 -1.946 1.00 97.06 118 ALA A O 1
ATOM 811 N N . TRP A 1 119 ? 0.004 -5.351 -2.280 1.00 97.19 119 TRP A N 1
ATOM 812 C CA . TRP A 1 119 ? 0.010 -5.859 -3.644 1.00 97.19 119 TRP A CA 1
ATOM 813 C C . TRP A 1 119 ? 0.390 -7.326 -3.643 1.00 97.19 119 TRP A C 1
ATOM 815 O O . TRP A 1 119 ? 1.235 -7.761 -2.864 1.00 97.19 119 TRP A O 1
ATOM 825 N N . PHE A 1 120 ? -0.219 -8.072 -4.549 1.00 96.12 120 PHE A N 1
ATOM 826 C CA . PHE A 1 120 ? -0.057 -9.501 -4.706 1.00 96.12 120 PHE A CA 1
ATOM 827 C C . PHE A 1 120 ? 0.262 -9.827 -6.158 1.00 96.12 120 PHE A C 1
ATOM 829 O O . PHE A 1 120 ? -0.346 -9.265 -7.066 1.00 96.12 120 PHE A O 1
ATOM 836 N N . ARG A 1 121 ? 1.130 -10.810 -6.383 1.00 94.94 121 ARG A N 1
ATOM 837 C CA . ARG A 1 121 ? 1.366 -11.408 -7.700 1.00 94.94 121 ARG A CA 1
ATOM 838 C C . ARG A 1 121 ? 1.311 -12.922 -7.570 1.00 94.94 121 ARG A C 1
ATOM 840 O O . ARG A 1 121 ? 1.958 -13.492 -6.699 1.00 94.94 121 ARG A O 1
ATOM 847 N N . GLY A 1 122 ? 0.487 -13.579 -8.388 1.00 91.62 122 GLY A N 1
ATOM 848 C CA . GLY A 1 122 ? 0.292 -15.033 -8.284 1.00 91.62 122 GLY A CA 1
ATOM 849 C C . GLY A 1 122 ? -0.223 -15.486 -6.910 1.00 91.62 122 GLY A C 1
ATOM 850 O O . GLY A 1 122 ? 0.114 -16.567 -6.448 1.00 91.62 122 GLY A O 1
ATOM 851 N N . GLY A 1 123 ? -0.995 -14.637 -6.225 1.00 90.50 123 GLY A N 1
ATOM 852 C CA . GLY A 1 123 ? -1.521 -14.924 -4.889 1.00 90.50 123 GLY A CA 1
ATOM 853 C C . GLY A 1 123 ? -0.593 -14.547 -3.728 1.00 90.50 123 GLY A C 1
ATOM 854 O O . GLY A 1 123 ? -1.090 -14.423 -2.609 1.00 90.50 123 GLY A O 1
ATOM 855 N N . VAL A 1 124 ? 0.692 -14.292 -3.994 1.00 90.88 124 VAL A N 1
ATOM 856 C CA . VAL A 1 124 ? 1.725 -13.996 -2.989 1.00 90.88 124 VAL A CA 1
ATOM 857 C C . VAL A 1 124 ? 1.846 -12.484 -2.775 1.00 90.88 124 VAL A C 1
ATOM 859 O O . VAL A 1 124 ? 1.914 -11.761 -3.770 1.00 90.88 124 VAL A O 1
ATOM 862 N N . PRO A 1 125 ? 1.856 -11.984 -1.526 1.00 92.62 125 PRO A N 1
ATOM 863 C CA . PRO A 1 125 ? 2.098 -10.572 -1.247 1.00 92.62 125 PRO A CA 1
ATOM 864 C C . PRO A 1 125 ? 3.530 -10.181 -1.627 1.00 92.62 125 PRO A C 1
ATOM 866 O O . PRO A 1 125 ? 4.486 -10.868 -1.287 1.00 92.62 125 PRO A O 1
ATOM 869 N N . ILE A 1 126 ? 3.662 -9.081 -2.361 1.00 93.62 126 ILE A N 1
ATOM 870 C CA . ILE A 1 126 ? 4.931 -8.613 -2.935 1.00 93.62 126 ILE A CA 1
ATOM 871 C C . ILE A 1 126 ? 5.333 -7.222 -2.454 1.00 93.62 126 ILE A C 1
ATOM 873 O O . ILE A 1 126 ? 6.513 -6.917 -2.494 1.00 93.62 126 ILE A O 1
ATOM 877 N N . HIS A 1 127 ? 4.386 -6.402 -1.997 1.00 94.94 127 HIS A N 1
ATOM 878 C CA . HIS A 1 127 ? 4.637 -5.046 -1.505 1.00 94.94 127 HIS A CA 1
ATOM 879 C C . HIS A 1 127 ? 3.571 -4.672 -0.480 1.00 94.94 127 HIS A C 1
ATOM 881 O O . HIS A 1 127 ? 2.385 -4.954 -0.698 1.00 94.94 127 HIS A O 1
ATOM 887 N N . LEU A 1 128 ? 3.974 -4.008 0.599 1.00 95.94 128 LEU A N 1
ATOM 888 C CA . LEU A 1 128 ? 3.082 -3.440 1.602 1.00 95.94 128 LEU A CA 1
ATOM 889 C C . LEU A 1 128 ? 3.202 -1.923 1.616 1.00 95.94 128 LEU A C 1
ATOM 891 O O . LEU A 1 128 ? 4.270 -1.353 1.424 1.00 95.94 128 LEU A O 1
ATOM 895 N N . GLY A 1 129 ? 2.099 -1.245 1.910 1.00 95.19 129 GLY A N 1
ATOM 896 C CA . GLY A 1 129 ? 2.152 0.193 2.094 1.00 95.19 129 GLY A CA 1
ATOM 897 C C . GLY A 1 129 ? 0.995 0.751 2.896 1.00 95.19 129 GLY A C 1
ATOM 898 O O . GLY A 1 129 ? -0.054 0.130 3.077 1.00 95.19 129 GLY A O 1
ATOM 899 N N . ARG A 1 130 ? 1.182 1.991 3.348 1.00 95.88 130 ARG A N 1
ATOM 900 C CA . ARG A 1 130 ? 0.144 2.793 3.999 1.00 95.88 130 ARG A CA 1
ATOM 901 C C . ARG A 1 130 ? -0.327 3.949 3.135 1.00 95.88 130 ARG A C 1
ATOM 903 O O . ARG A 1 130 ? 0.415 4.539 2.345 1.00 95.88 130 ARG A O 1
ATOM 910 N N . ALA A 1 131 ? -1.570 4.346 3.354 1.00 95.31 131 ALA A N 1
ATOM 911 C CA . ALA A 1 131 ? -2.171 5.517 2.752 1.00 95.31 131 ALA A CA 1
ATOM 912 C C . ALA A 1 131 ? -2.598 6.512 3.839 1.00 95.31 131 ALA A C 1
ATOM 914 O O . ALA A 1 131 ? -3.641 6.360 4.464 1.00 95.31 131 ALA A O 1
ATOM 915 N N . VAL A 1 132 ? -1.780 7.549 4.055 1.00 93.12 132 VAL A N 1
ATOM 916 C CA . VAL A 1 132 ? -1.959 8.546 5.137 1.00 93.12 132 VAL A CA 1
ATOM 917 C C . VAL A 1 132 ? -2.314 9.959 4.646 1.00 93.12 132 VAL A C 1
ATOM 919 O O . VAL A 1 132 ? -2.482 10.876 5.439 1.00 93.12 132 VAL A O 1
ATOM 922 N N . GLY A 1 133 ? -2.413 10.175 3.331 1.00 88.19 133 GLY A N 1
ATOM 923 C CA . GLY A 1 133 ? -2.739 11.489 2.763 1.00 88.19 133 GLY A CA 1
ATOM 924 C C . GLY A 1 133 ? -4.242 11.789 2.745 1.00 88.19 133 GLY A C 1
ATOM 925 O O . GLY A 1 133 ? -5.063 10.884 2.846 1.00 88.19 133 GLY A O 1
ATOM 926 N N . LYS A 1 134 ? -4.622 13.050 2.483 1.00 87.56 134 LYS A N 1
ATOM 927 C CA . LYS A 1 134 ? -6.037 13.488 2.355 1.00 87.56 134 LYS A CA 1
ATOM 928 C C . LYS A 1 134 ? -6.855 12.716 1.311 1.00 87.56 134 LYS A C 1
ATOM 930 O O . LYS A 1 134 ? -8.076 12.693 1.375 1.00 87.56 134 LYS A O 1
ATOM 935 N N . ARG A 1 135 ? -6.182 12.148 0.308 1.00 89.69 135 ARG A N 1
ATOM 936 C CA . ARG A 1 135 ? -6.796 11.327 -0.746 1.00 89.69 135 ARG A CA 1
ATOM 937 C C . ARG A 1 135 ? -6.735 9.821 -0.442 1.00 89.69 135 ARG A C 1
ATOM 939 O O . ARG A 1 135 ? -7.268 9.046 -1.230 1.00 89.69 135 ARG A O 1
ATOM 946 N N . GLY A 1 136 ? -6.088 9.434 0.660 1.00 94.19 136 GLY A N 1
ATOM 947 C CA . GLY A 1 136 ? -6.078 8.081 1.204 1.00 94.19 136 GLY A CA 1
ATOM 948 C C . GLY A 1 136 ? -5.664 7.008 0.206 1.00 94.19 136 GLY A C 1
ATOM 949 O O . GLY A 1 136 ? -4.809 7.237 -0.657 1.00 94.19 136 GLY A O 1
ATOM 950 N N . LEU A 1 137 ? -6.286 5.835 0.342 1.00 95.31 137 LEU A N 1
ATOM 951 C CA . LEU A 1 137 ? -6.043 4.666 -0.509 1.00 95.31 137 LEU A CA 1
ATOM 952 C C . LEU A 1 137 ? -6.184 5.006 -1.999 1.00 95.31 137 LEU A C 1
ATOM 954 O O . LEU A 1 137 ? -5.334 4.624 -2.796 1.00 95.31 137 LEU A O 1
ATOM 958 N N . ARG A 1 138 ? -7.167 5.831 -2.380 1.00 94.81 138 ARG A N 1
ATOM 959 C CA . ARG A 1 138 ? -7.379 6.267 -3.770 1.00 94.81 138 ARG A CA 1
ATOM 960 C C . ARG A 1 138 ? -6.167 6.947 -4.408 1.00 94.81 138 ARG A C 1
ATOM 962 O O . ARG A 1 138 ? -5.984 6.808 -5.611 1.00 94.81 138 ARG A O 1
ATOM 969 N N . ALA A 1 139 ? -5.367 7.703 -3.657 1.00 91.50 139 ALA A N 1
ATOM 970 C CA . ALA A 1 139 ? -4.168 8.332 -4.222 1.00 91.50 139 ALA A CA 1
ATOM 971 C C . ALA A 1 139 ? -2.963 7.395 -4.302 1.00 91.50 139 ALA A C 1
ATOM 973 O O . ALA A 1 139 ? -2.099 7.628 -5.136 1.00 91.50 139 ALA A O 1
ATOM 974 N N . ARG A 1 140 ? -2.885 6.381 -3.435 1.00 91.81 140 ARG A N 1
ATOM 975 C CA . ARG A 1 140 ? -1.751 5.445 -3.403 1.00 91.81 140 ARG A CA 1
ATOM 976 C C . ARG A 1 140 ? -1.950 4.232 -4.305 1.00 91.81 140 ARG A C 1
ATOM 978 O O . ARG A 1 140 ? -0.982 3.731 -4.851 1.00 91.81 140 ARG A O 1
ATOM 985 N N . VAL A 1 141 ? -3.196 3.803 -4.472 1.00 92.88 141 VAL A N 1
ATOM 986 C CA . VAL A 1 141 ? -3.585 2.597 -5.218 1.00 92.88 141 VAL A CA 1
ATOM 987 C C . VAL A 1 141 ? -4.276 2.952 -6.547 1.00 92.88 141 VAL A C 1
ATOM 989 O O . VAL A 1 141 ? -4.581 2.084 -7.350 1.00 92.88 141 VAL A O 1
ATOM 992 N N . GLY A 1 142 ? -4.583 4.227 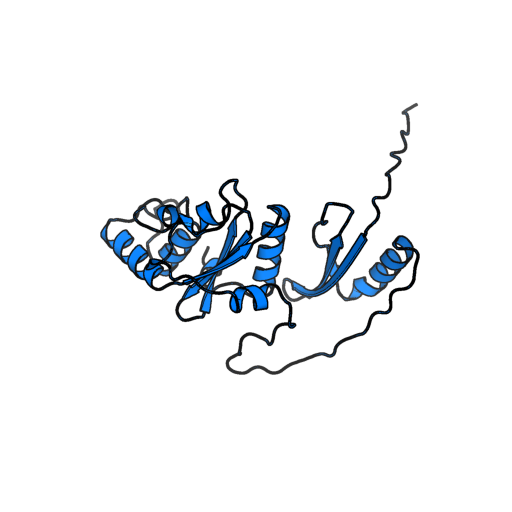-6.800 1.00 87.56 142 GLY A N 1
ATOM 993 C CA . GLY A 1 142 ? -5.312 4.643 -8.003 1.00 87.56 142 GLY A CA 1
ATOM 994 C C . GLY A 1 142 ? -4.473 4.630 -9.282 1.00 87.56 142 GLY A C 1
ATOM 995 O O . GLY A 1 142 ? -3.279 4.903 -9.241 1.00 87.56 142 GLY A O 1
ATOM 996 N N . GLY A 1 143 ? -5.143 4.398 -10.420 1.00 69.00 143 GLY A N 1
ATOM 997 C CA . GLY A 1 143 ? -4.539 4.215 -11.749 1.00 69.00 143 GLY A CA 1
ATOM 998 C C . GLY A 1 143 ? -3.523 5.277 -12.185 1.00 69.00 143 GLY A C 1
ATOM 999 O O . GLY A 1 143 ? -2.477 4.910 -12.706 1.00 69.00 143 GLY A O 1
ATOM 1000 N N . ASP A 1 144 ? -3.764 6.562 -11.902 1.00 70.56 144 ASP A N 1
ATOM 1001 C CA . ASP A 1 144 ? -2.818 7.635 -12.263 1.00 70.56 144 ASP A CA 1
ATOM 1002 C C . ASP A 1 144 ? -1.472 7.521 -11.524 1.00 70.56 144 ASP A C 1
ATOM 1004 O O . ASP A 1 144 ? -0.485 8.076 -11.972 1.00 70.56 144 ASP A O 1
ATOM 1008 N N . ALA A 1 145 ? -1.416 6.826 -10.381 1.00 71.12 145 ALA A N 1
ATOM 1009 C CA . ALA A 1 145 ? -0.168 6.548 -9.661 1.00 71.12 145 ALA A CA 1
ATOM 1010 C C . ALA A 1 145 ? 0.471 5.205 -10.070 1.00 71.12 145 ALA A C 1
ATOM 1012 O O . ALA A 1 145 ? 1.528 4.836 -9.550 1.00 71.12 145 ALA A O 1
ATOM 1013 N N . LEU A 1 146 ? -0.192 4.451 -10.953 1.00 84.12 146 LEU A N 1
ATOM 1014 C CA . LEU A 1 146 ? 0.154 3.076 -11.304 1.00 84.12 146 LEU A CA 1
ATOM 1015 C C . LEU A 1 146 ? 0.572 2.880 -12.754 1.00 84.12 146 LEU A C 1
ATOM 1017 O O . LEU A 1 146 ? 1.079 1.800 -13.034 1.00 84.12 146 LEU A O 1
ATOM 1021 N N . ARG A 1 147 ? 0.376 3.852 -13.652 1.00 86.50 147 ARG A N 1
ATOM 1022 C CA . ARG A 1 147 ? 0.639 3.690 -15.093 1.00 86.50 147 ARG A CA 1
ATOM 1023 C C . ARG A 1 147 ? 1.230 4.934 -15.731 1.00 86.50 147 ARG A C 1
ATOM 1025 O O . ARG A 1 147 ? 0.964 6.040 -15.272 1.00 86.50 147 ARG A O 1
ATOM 1032 N N . GLY A 1 148 ? 1.946 4.733 -16.835 1.00 81.25 148 GLY A N 1
ATOM 1033 C CA . GLY A 1 148 ? 2.266 5.775 -17.817 1.00 81.25 148 GLY A CA 1
ATOM 1034 C C . GLY A 1 148 ? 3.303 6.822 -17.405 1.00 81.25 148 GLY A C 1
ATOM 1035 O O . GLY A 1 148 ? 3.807 7.530 -18.274 1.00 81.25 148 GLY A O 1
ATOM 1036 N N . ASP A 1 149 ? 3.660 6.904 -16.123 1.00 84.19 149 ASP A N 1
ATOM 1037 C CA . ASP A 1 149 ? 4.656 7.854 -15.635 1.00 84.19 149 ASP A CA 1
ATOM 1038 C C . ASP A 1 149 ? 6.058 7.226 -15.611 1.00 84.19 149 ASP A C 1
ATOM 1040 O O . ASP A 1 149 ? 6.305 6.232 -14.921 1.00 84.19 149 ASP A O 1
ATOM 1044 N N . ALA A 1 150 ? 6.992 7.856 -16.325 1.00 86.88 150 ALA A N 1
ATOM 1045 C CA . ALA A 1 150 ? 8.426 7.562 -16.243 1.00 86.88 150 ALA A CA 1
ATOM 1046 C C . ALA A 1 150 ? 9.067 8.074 -14.933 1.00 86.88 150 ALA A C 1
ATOM 104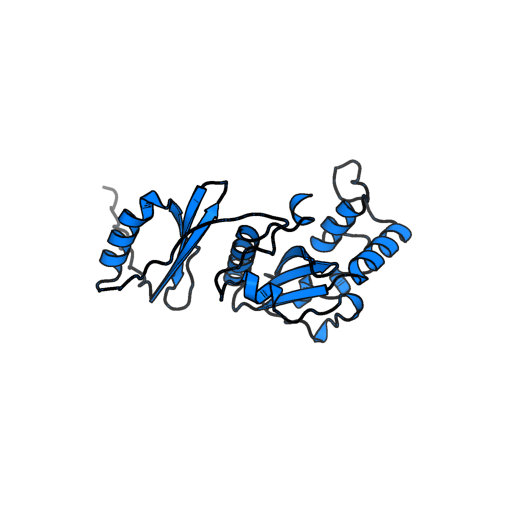8 O O . ALA A 1 150 ? 10.181 7.685 -14.591 1.00 86.88 150 ALA A O 1
ATOM 1049 N N . ASP A 1 151 ? 8.370 8.946 -14.191 1.00 86.19 151 ASP A N 1
ATOM 1050 C CA . ASP A 1 151 ? 8.771 9.420 -12.862 1.00 86.19 151 ASP A CA 1
ATOM 1051 C C . ASP A 1 151 ? 8.234 8.480 -11.770 1.00 86.19 151 ASP A C 1
ATOM 1053 O O . ASP A 1 151 ? 7.035 8.438 -11.480 1.00 86.19 151 ASP A O 1
ATOM 1057 N N . LEU A 1 152 ? 9.142 7.738 -11.136 1.00 87.75 152 LEU A N 1
ATOM 1058 C CA . LEU A 1 152 ? 8.810 6.749 -10.108 1.00 87.75 152 LEU A CA 1
ATOM 1059 C C . LEU A 1 152 ? 8.759 7.333 -8.688 1.00 87.75 152 LEU A C 1
ATOM 1061 O O . LEU A 1 152 ? 8.256 6.678 -7.774 1.00 87.75 152 LEU A O 1
ATOM 1065 N N . THR A 1 153 ? 9.199 8.581 -8.481 1.00 83.38 153 THR A N 1
ATOM 1066 C CA . THR A 1 153 ? 9.349 9.195 -7.143 1.00 83.38 153 THR A CA 1
ATOM 1067 C C . THR A 1 153 ? 8.040 9.274 -6.353 1.00 83.38 153 THR A C 1
ATOM 1069 O O . THR A 1 153 ? 8.026 9.370 -5.124 1.00 83.38 153 THR A O 1
ATOM 1072 N N . ARG A 1 154 ? 6.904 9.230 -7.053 1.00 82.12 154 ARG A N 1
ATOM 1073 C CA . ARG A 1 154 ? 5.565 9.367 -6.467 1.00 82.12 154 ARG A CA 1
ATOM 1074 C C . ARG A 1 154 ? 4.940 8.038 -6.054 1.00 82.12 154 ARG A C 1
ATOM 1076 O O . ARG A 1 154 ? 3.950 8.048 -5.312 1.00 82.12 154 ARG A O 1
ATOM 1083 N N . SER A 1 155 ? 5.505 6.920 -6.505 1.00 88.69 155 SER A N 1
ATOM 1084 C CA . SER A 1 155 ? 4.934 5.586 -6.342 1.00 88.69 155 SER A CA 1
ATOM 1085 C C . SER A 1 155 ? 6.003 4.602 -5.858 1.00 88.69 155 SER A C 1
ATOM 1087 O O . SER A 1 155 ? 6.671 3.973 -6.676 1.00 88.69 155 SER A O 1
ATOM 1089 N N . PRO A 1 156 ? 6.146 4.433 -4.527 1.00 88.81 156 PRO A N 1
ATOM 1090 C CA . PRO A 1 156 ? 7.082 3.470 -3.942 1.00 88.81 156 PRO A CA 1
ATOM 1091 C C . PRO A 1 156 ? 6.899 2.051 -4.490 1.00 88.81 156 PRO A C 1
ATOM 1093 O O . PRO A 1 156 ? 7.874 1.351 -4.721 1.00 88.81 156 PRO A O 1
ATOM 1096 N N . PHE A 1 157 ? 5.656 1.657 -4.782 1.00 92.50 157 PHE A N 1
ATOM 1097 C CA . PHE A 1 157 ? 5.369 0.379 -5.427 1.00 92.50 157 PHE A CA 1
ATOM 1098 C C . PHE A 1 157 ? 5.993 0.284 -6.826 1.00 92.50 157 PHE A C 1
ATOM 1100 O O . PHE A 1 157 ? 6.699 -0.677 -7.109 1.00 92.50 157 PHE A O 1
ATOM 1107 N N . ARG A 1 158 ? 5.785 1.284 -7.699 1.00 92.94 158 ARG A N 1
ATOM 1108 C CA . ARG A 1 158 ? 6.401 1.288 -9.041 1.00 92.94 158 ARG A CA 1
ATOM 1109 C C . ARG A 1 158 ? 7.926 1.302 -8.955 1.00 92.94 158 ARG A C 1
ATOM 1111 O O . ARG A 1 158 ? 8.565 0.614 -9.738 1.00 92.94 158 ARG A O 1
ATOM 1118 N N . ALA A 1 159 ? 8.483 2.054 -8.008 1.00 90.56 159 ALA A N 1
ATOM 1119 C CA . ALA A 1 159 ? 9.917 2.097 -7.744 1.00 90.56 159 ALA A CA 1
ATOM 1120 C C . ALA A 1 159 ? 10.478 0.712 -7.376 1.00 90.56 159 ALA A C 1
ATOM 1122 O O . ALA A 1 159 ? 11.404 0.240 -8.027 1.00 90.56 159 ALA A O 1
ATOM 1123 N N . ALA A 1 160 ? 9.854 0.018 -6.422 1.00 90.69 160 ALA A N 1
ATOM 1124 C CA . ALA A 1 160 ? 10.277 -1.320 -6.007 1.00 90.69 160 ALA A CA 1
ATOM 1125 C C . ALA A 1 160 ? 10.134 -2.362 -7.136 1.00 90.69 160 ALA A C 1
ATOM 1127 O O . ALA A 1 160 ? 10.979 -3.239 -7.312 1.00 90.69 160 ALA A O 1
ATOM 1128 N N . VAL A 1 161 ? 9.080 -2.259 -7.956 1.00 92.81 161 VAL A N 1
ATOM 1129 C CA . VAL A 1 161 ? 8.917 -3.124 -9.138 1.00 92.81 161 VAL A CA 1
ATOM 1130 C C . VAL A 1 161 ? 9.976 -2.823 -10.200 1.00 92.81 161 VAL A C 1
ATOM 1132 O O . VAL A 1 161 ? 10.507 -3.752 -10.804 1.00 92.81 161 VAL A O 1
ATOM 1135 N N . ALA A 1 162 ? 10.285 -1.550 -10.438 1.00 92.25 162 ALA A N 1
ATOM 1136 C CA . ALA A 1 162 ? 11.308 -1.138 -11.391 1.00 92.25 162 ALA A CA 1
ATOM 1137 C C . ALA A 1 162 ? 12.683 -1.707 -11.024 1.00 92.25 162 ALA A C 1
ATOM 1139 O O . ALA A 1 162 ? 13.345 -2.317 -11.863 1.00 92.25 162 ALA A O 1
ATOM 1140 N N . GLU A 1 163 ? 13.056 -1.592 -9.753 1.00 89.88 163 GLU A N 1
ATOM 1141 C CA . GLU A 1 163 ? 14.272 -2.191 -9.213 1.00 89.88 163 GLU A CA 1
ATOM 1142 C C . GLU A 1 163 ? 14.281 -3.716 -9.380 1.00 89.88 163 GLU A C 1
ATOM 1144 O O . GLU A 1 163 ? 15.242 -4.283 -9.901 1.00 89.88 163 GLU A O 1
ATOM 1149 N N . HIS A 1 164 ? 13.178 -4.392 -9.047 1.00 90.44 164 HIS A N 1
ATOM 1150 C CA . HIS A 1 164 ? 13.044 -5.837 -9.244 1.00 90.44 164 HIS A CA 1
ATOM 1151 C C . HIS A 1 164 ? 13.186 -6.273 -10.709 1.00 90.44 164 HIS A C 1
ATOM 1153 O O . HIS A 1 164 ? 13.709 -7.351 -10.997 1.00 90.44 164 HIS A O 1
ATOM 1159 N N . LEU A 1 165 ? 12.730 -5.447 -11.651 1.00 91.44 165 LEU A N 1
ATOM 1160 C CA . LEU A 1 165 ? 12.887 -5.690 -13.086 1.00 91.44 165 LEU A CA 1
ATOM 1161 C C . LEU A 1 165 ? 14.306 -5.408 -13.598 1.00 91.44 165 LEU A C 1
ATOM 1163 O O . LEU A 1 165 ? 14.602 -5.733 -14.755 1.00 91.44 165 LEU A O 1
ATOM 1167 N N . GLY A 1 166 ? 15.174 -4.866 -12.740 1.00 90.12 166 GLY A N 1
ATOM 1168 C CA . GLY A 1 166 ? 16.544 -4.495 -13.056 1.00 90.12 166 GLY A CA 1
ATOM 1169 C C . GLY A 1 166 ? 16.639 -3.202 -13.856 1.00 90.12 166 GLY A C 1
ATOM 1170 O O . GLY A 1 166 ? 17.620 -3.025 -14.580 1.00 90.12 166 GLY A O 1
ATOM 1171 N N . PHE A 1 167 ? 15.637 -2.319 -13.774 1.00 88.31 167 PHE A N 1
ATOM 1172 C CA . PHE A 1 167 ? 15.783 -0.976 -14.325 1.00 88.31 167 PHE A CA 1
ATOM 1173 C C . PHE A 1 167 ? 16.852 -0.254 -13.507 1.00 88.31 167 PHE A C 1
ATOM 1175 O O . PHE A 1 167 ? 16.784 -0.201 -12.280 1.00 88.31 167 PHE A O 1
ATOM 1182 N N . GLY A 1 168 ? 17.904 0.189 -14.194 1.00 71.50 168 GLY A N 1
ATOM 1183 C CA . GLY A 1 168 ? 19.111 0.689 -13.550 1.00 71.50 168 GLY A CA 1
ATOM 1184 C C . GLY A 1 168 ? 18.846 1.910 -12.672 1.00 71.50 168 GLY A C 1
ATOM 1185 O O . GLY A 1 168 ? 17.934 2.702 -12.921 1.00 71.50 168 GLY A O 1
ATOM 1186 N N . LEU A 1 169 ? 19.692 2.077 -11.660 1.00 69.31 169 LEU A N 1
ATOM 1187 C CA . LEU A 1 169 ? 19.827 3.357 -10.983 1.00 69.31 169 LEU A CA 1
ATOM 1188 C C . LEU A 1 169 ? 20.601 4.327 -11.893 1.00 69.31 169 LEU A C 1
ATOM 1190 O O . LEU A 1 169 ? 21.459 3.910 -12.677 1.00 69.31 169 LEU A O 1
ATOM 1194 N N . ASP A 1 170 ? 20.288 5.614 -11.811 1.00 72.31 170 ASP A N 1
ATOM 1195 C CA . ASP A 1 170 ? 21.090 6.685 -12.382 1.00 72.31 170 ASP A CA 1
ATOM 1196 C C . ASP A 1 170 ? 22.461 6.790 -11.685 1.00 72.31 170 ASP A C 1
ATOM 1198 O O . ASP A 1 170 ? 22.796 6.040 -10.760 1.00 72.31 170 ASP A O 1
ATOM 1202 N N . ALA A 1 171 ? 23.301 7.707 -12.168 1.00 67.25 171 ALA A N 1
ATOM 1203 C CA . ALA A 1 171 ? 24.658 7.885 -11.656 1.00 67.25 171 ALA A CA 1
ATOM 1204 C C . ALA A 1 171 ? 24.689 8.336 -10.183 1.00 67.25 171 ALA A C 1
ATOM 1206 O O . ALA A 1 171 ? 25.700 8.151 -9.502 1.00 67.25 171 ALA A O 1
ATOM 1207 N N . GLU A 1 172 ? 23.593 8.913 -9.693 1.00 70.88 172 GLU A N 1
ATOM 1208 C CA . GLU A 1 172 ? 23.392 9.387 -8.331 1.00 70.88 172 GLU A CA 1
ATOM 1209 C C . GLU A 1 172 ? 22.755 8.324 -7.416 1.00 70.88 172 GLU A C 1
ATOM 1211 O O . GLU A 1 172 ? 22.568 8.574 -6.223 1.00 70.88 172 GLU A O 1
ATOM 1216 N N . GLY A 1 173 ? 22.459 7.130 -7.942 1.00 64.56 173 GLY A N 1
ATOM 1217 C CA . GLY A 1 173 ? 21.807 6.052 -7.200 1.00 64.56 173 GLY A CA 1
ATOM 1218 C C . GLY A 1 173 ? 20.293 6.234 -7.043 1.00 64.56 173 GLY A C 1
ATOM 1219 O O . GLY A 1 173 ? 19.675 5.506 -6.270 1.00 64.56 173 GLY A O 1
ATOM 1220 N N . GLY A 1 174 ? 19.689 7.195 -7.744 1.00 67.00 174 GLY A N 1
ATOM 1221 C CA . GLY A 1 174 ? 18.242 7.316 -7.907 1.00 67.00 174 GLY A CA 1
ATOM 1222 C C . GLY A 1 174 ? 17.731 6.369 -8.991 1.00 67.00 174 GLY A C 1
ATOM 1223 O O . GLY A 1 174 ? 18.500 5.883 -9.805 1.00 67.00 174 GLY A O 1
ATOM 1224 N N . LEU A 1 175 ? 16.435 6.064 -9.033 1.00 67.06 175 LEU A N 1
ATOM 1225 C CA . LEU A 1 175 ? 15.881 5.297 -10.157 1.00 67.06 175 LEU A CA 1
ATOM 1226 C C . LEU A 1 175 ? 15.987 6.118 -11.446 1.00 67.06 175 LEU A C 1
ATOM 1228 O O . LEU A 1 175 ? 15.456 7.230 -11.508 1.00 67.06 175 LEU A O 1
ATOM 1232 N N . ALA A 1 176 ? 16.646 5.562 -12.469 1.00 68.81 176 ALA A N 1
ATOM 1233 C CA . ALA A 1 176 ? 16.790 6.231 -13.753 1.00 68.81 176 ALA A CA 1
ATOM 1234 C C . ALA A 1 176 ? 15.418 6.548 -14.368 1.00 68.81 176 ALA A C 1
ATOM 1236 O O . ALA A 1 176 ? 14.445 5.810 -14.195 1.00 68.81 176 ALA A O 1
ATOM 1237 N N . HIS A 1 177 ? 15.340 7.657 -15.110 1.00 81.19 177 HIS A N 1
ATOM 1238 C CA . HIS A 1 177 ? 14.155 7.977 -15.901 1.00 81.19 177 HIS A CA 1
ATOM 1239 C C . HIS A 1 177 ? 13.902 6.844 -16.900 1.00 81.19 177 HIS A C 1
ATOM 1241 O O . HIS A 1 177 ? 14.743 6.597 -17.765 1.00 81.19 177 HIS A O 1
ATOM 1247 N N . LEU A 1 178 ? 12.765 6.161 -16.763 1.00 87.94 178 LEU A N 1
ATOM 1248 C CA . LEU A 1 178 ? 12.432 5.032 -17.626 1.00 87.94 178 LEU A CA 1
ATOM 1249 C C . LEU A 1 178 ? 12.153 5.519 -19.047 1.00 87.94 178 LEU A C 1
ATOM 1251 O O . LEU A 1 178 ? 11.411 6.486 -19.248 1.00 87.94 178 LEU A O 1
ATOM 1255 N N . ASP A 1 179 ? 12.717 4.832 -20.035 1.00 90.31 179 ASP A N 1
ATOM 1256 C CA . ASP A 1 179 ? 12.322 5.042 -21.421 1.00 90.31 179 ASP A CA 1
ATOM 1257 C C . ASP A 1 179 ? 10.921 4.439 -21.690 1.00 90.31 179 ASP A C 1
ATOM 1259 O O . ASP A 1 179 ? 10.365 3.725 -20.846 1.00 90.31 179 ASP A O 1
ATOM 1263 N N . PRO A 1 180 ? 10.290 4.742 -22.839 1.00 92.50 180 PRO A N 1
ATOM 1264 C CA . PRO A 1 180 ? 8.953 4.236 -23.134 1.00 92.50 180 PRO A CA 1
ATOM 1265 C C . PRO A 1 180 ? 8.828 2.703 -23.142 1.00 92.50 180 PRO A C 1
ATOM 1267 O O . PRO A 1 180 ? 7.758 2.193 -22.796 1.00 92.50 180 PRO A O 1
ATOM 1270 N N . ASP A 1 181 ? 9.881 1.971 -23.514 1.00 92.44 181 ASP A N 1
ATOM 1271 C CA . ASP A 1 181 ? 9.869 0.506 -23.556 1.00 92.44 181 ASP A CA 1
ATOM 1272 C C . ASP A 1 181 ? 9.950 -0.072 -22.133 1.00 92.44 181 ASP A C 1
ATOM 1274 O O . ASP A 1 181 ? 9.214 -1.007 -21.793 1.00 92.44 181 ASP A O 1
ATOM 1278 N N . ASP A 1 182 ? 10.760 0.535 -21.262 1.00 93.62 182 ASP A N 1
ATOM 1279 C CA . ASP A 1 182 ? 10.828 0.194 -19.840 1.00 93.62 182 ASP A CA 1
ATOM 1280 C C . ASP A 1 182 ? 9.517 0.512 -19.111 1.00 93.62 182 ASP A C 1
ATOM 1282 O O . ASP A 1 182 ? 9.030 -0.312 -18.330 1.00 93.62 182 ASP A O 1
ATOM 1286 N N . VAL A 1 183 ? 8.882 1.655 -19.404 1.00 93.56 183 VAL A N 1
ATOM 1287 C CA . VAL A 1 183 ? 7.545 1.981 -18.873 1.00 93.56 183 VAL A CA 1
ATOM 1288 C C . VAL A 1 183 ? 6.522 0.933 -19.312 1.00 93.56 183 VAL A C 1
ATOM 1290 O O . VAL A 1 183 ? 5.746 0.457 -18.483 1.00 93.56 183 VAL A O 1
ATOM 1293 N N . ALA A 1 184 ? 6.530 0.522 -20.583 1.00 94.69 184 ALA A N 1
ATOM 1294 C CA . ALA A 1 184 ? 5.612 -0.503 -21.076 1.00 94.69 184 ALA A CA 1
ATOM 1295 C C . ALA A 1 184 ? 5.833 -1.857 -20.379 1.00 94.69 184 ALA A C 1
ATOM 1297 O O . ALA A 1 184 ? 4.870 -2.544 -20.028 1.00 94.69 184 ALA A O 1
ATOM 1298 N N . ARG A 1 185 ? 7.092 -2.235 -20.130 1.00 95.50 185 ARG A N 1
ATOM 1299 C CA . ARG A 1 185 ? 7.441 -3.465 -19.407 1.00 95.50 185 ARG A CA 1
ATOM 1300 C C . ARG A 1 185 ? 7.057 -3.396 -17.926 1.00 95.50 185 ARG A C 1
ATOM 1302 O O . ARG A 1 185 ? 6.563 -4.393 -17.393 1.00 95.50 185 ARG A O 1
ATOM 1309 N N . LEU A 1 186 ? 7.243 -2.245 -17.278 1.00 94.81 186 LEU A N 1
ATOM 1310 C CA . LEU A 1 186 ? 6.796 -1.981 -15.908 1.00 94.81 186 LEU A CA 1
ATOM 1311 C C . LEU A 1 186 ? 5.277 -2.125 -15.786 1.00 94.81 186 LEU A C 1
ATOM 1313 O O . LEU A 1 186 ? 4.790 -2.868 -14.934 1.00 94.81 186 LEU A O 1
ATOM 1317 N N . ASP A 1 187 ? 4.538 -1.442 -16.659 1.00 95.25 187 ASP A N 1
ATOM 1318 C CA . ASP A 1 187 ? 3.076 -1.430 -16.656 1.00 95.25 187 ASP A CA 1
ATOM 1319 C C . ASP A 1 187 ? 2.524 -2.841 -16.919 1.00 95.25 187 ASP A C 1
ATOM 1321 O O . ASP A 1 187 ? 1.668 -3.314 -16.173 1.00 95.25 187 ASP A O 1
ATOM 1325 N N . ALA A 1 188 ? 3.088 -3.572 -17.889 1.00 95.56 188 ALA A N 1
ATOM 1326 C CA . ALA A 1 188 ? 2.718 -4.963 -18.159 1.00 95.56 188 ALA A CA 1
ATOM 1327 C C . ALA A 1 188 ? 2.998 -5.897 -16.969 1.00 95.56 188 ALA A C 1
ATOM 1329 O O . ALA A 1 188 ? 2.258 -6.855 -16.728 1.00 95.56 188 ALA A O 1
ATOM 1330 N N . TRP A 1 189 ? 4.061 -5.640 -16.200 1.00 96.00 189 TRP A N 1
ATOM 1331 C CA . TRP A 1 189 ? 4.299 -6.379 -14.968 1.00 96.00 189 TRP A CA 1
ATOM 1332 C C . TRP A 1 189 ? 3.236 -6.031 -13.924 1.00 96.00 189 TRP A C 1
ATOM 1334 O O . TRP A 1 189 ? 2.611 -6.939 -13.380 1.00 96.00 189 TRP A O 1
ATOM 1344 N N . ILE A 1 190 ? 2.968 -4.750 -13.674 1.00 95.62 190 ILE A N 1
ATOM 1345 C CA . ILE A 1 190 ? 1.963 -4.305 -12.696 1.00 95.62 190 ILE A CA 1
ATOM 1346 C C . ILE A 1 190 ? 0.567 -4.847 -13.034 1.00 95.62 190 ILE A C 1
ATOM 1348 O O . ILE A 1 190 ? -0.144 -5.259 -12.121 1.00 95.62 190 ILE A O 1
ATOM 1352 N N . ASP A 1 191 ? 0.213 -4.961 -14.315 1.00 95.12 191 ASP A N 1
ATOM 1353 C CA . ASP A 1 191 ? -1.060 -5.530 -14.783 1.00 95.12 191 ASP A CA 1
ATOM 1354 C C . ASP A 1 191 ? -1.286 -6.984 -14.339 1.00 95.12 191 ASP A C 1
ATOM 1356 O O . ASP A 1 191 ? -2.424 -7.406 -14.157 1.00 95.12 191 ASP A O 1
ATOM 1360 N N . GLY A 1 192 ? -0.216 -7.740 -14.080 1.00 95.44 192 GLY A N 1
ATOM 1361 C CA . GLY A 1 192 ? -0.294 -9.090 -13.510 1.00 95.44 192 GLY A CA 1
ATOM 1362 C C . GLY A 1 192 ? -0.485 -9.137 -11.989 1.00 95.44 192 GLY A C 1
ATOM 1363 O O . GLY A 1 192 ? -0.369 -10.214 -11.396 1.00 95.44 192 GLY A O 1
ATOM 1364 N N . CYS A 1 193 ? -0.693 -7.989 -11.341 1.00 97.06 193 CYS A N 1
ATOM 1365 C CA . CYS A 1 193 ? -0.832 -7.879 -9.894 1.00 97.06 193 CYS A CA 1
ATOM 1366 C C . CYS A 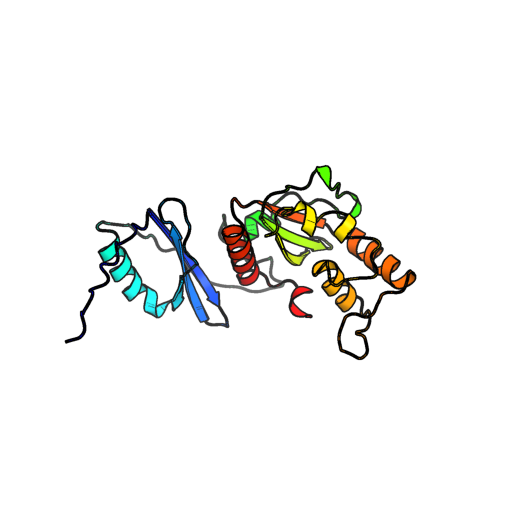1 193 ? -2.284 -7.630 -9.474 1.00 97.06 193 CYS A C 1
ATOM 1368 O O . CYS A 1 193 ? -3.097 -7.079 -10.211 1.00 97.06 193 CYS A O 1
ATOM 1370 N N . ALA A 1 194 ? -2.585 -7.976 -8.228 1.00 96.88 194 ALA A N 1
ATOM 1371 C CA . ALA A 1 194 ? -3.833 -7.639 -7.562 1.00 96.88 194 ALA A CA 1
ATOM 1372 C C . ALA A 1 194 ? -3.544 -6.885 -6.265 1.00 96.88 194 ALA A C 1
ATOM 1374 O O . ALA A 1 194 ? -2.487 -7.063 -5.668 1.00 96.88 194 ALA A O 1
ATOM 1375 N N . VAL A 1 195 ? -4.482 -6.073 -5.796 1.00 97.06 195 VAL A N 1
ATOM 1376 C CA . VAL A 1 195 ? -4.342 -5.316 -4.549 1.00 97.06 195 VAL A CA 1
ATOM 1377 C C . VAL A 1 195 ? -5.503 -5.608 -3.610 1.00 97.06 195 VAL A C 1
ATOM 1379 O O . VAL A 1 195 ? -6.649 -5.725 -4.046 1.00 97.06 195 VAL A O 1
ATOM 1382 N N . ALA A 1 196 ? -5.200 -5.696 -2.319 1.00 97.38 196 ALA A N 1
ATOM 1383 C CA . ALA A 1 196 ? -6.180 -5.686 -1.239 1.00 97.38 196 ALA A CA 1
ATOM 1384 C C . ALA A 1 196 ? -5.856 -4.558 -0.260 1.00 97.38 196 ALA A C 1
ATOM 1386 O O . ALA A 1 196 ? -4.714 -4.098 -0.179 1.00 97.38 196 ALA A O 1
ATOM 1387 N N . TRP A 1 197 ? -6.852 -4.110 0.499 1.00 97.81 197 TRP A N 1
ATOM 1388 C CA . TRP A 1 197 ? -6.667 -3.052 1.486 1.00 97.81 197 TRP A CA 1
ATOM 1389 C C . TRP A 1 197 ? -7.565 -3.226 2.705 1.00 97.81 197 TRP A C 1
ATOM 1391 O O . TRP A 1 197 ? -8.671 -3.757 2.625 1.00 97.81 197 TRP A O 1
ATOM 1401 N N . ILE A 1 198 ? -7.112 -2.674 3.826 1.00 97.12 198 ILE A N 1
ATOM 1402 C CA . ILE A 1 198 ? -7.892 -2.495 5.048 1.00 97.12 198 ILE A CA 1
ATOM 1403 C C . ILE A 1 198 ? -8.024 -0.994 5.295 1.00 97.12 198 ILE A C 1
ATOM 1405 O O . ILE A 1 198 ? -7.036 -0.256 5.319 1.00 97.12 198 ILE A O 1
ATOM 1409 N N . ARG A 1 199 ? -9.263 -0.529 5.464 1.00 97.50 199 ARG A N 1
ATOM 1410 C CA . ARG A 1 199 ? -9.568 0.870 5.788 1.00 97.50 199 ARG A CA 1
ATOM 1411 C C . ARG A 1 199 ? -9.380 1.110 7.280 1.00 97.50 199 ARG A C 1
ATOM 1413 O O . ARG A 1 199 ? -9.789 0.284 8.087 1.00 97.50 199 ARG A O 1
ATOM 1420 N N . THR A 1 200 ? -8.868 2.279 7.632 1.00 96.00 200 THR A N 1
ATOM 1421 C CA . THR A 1 200 ? -8.784 2.743 9.020 1.00 96.00 200 THR A CA 1
ATOM 1422 C C . THR A 1 200 ? -9.558 4.047 9.188 1.00 96.00 200 THR A C 1
ATOM 1424 O O . THR A 1 200 ? -9.927 4.700 8.205 1.00 96.00 200 THR A O 1
ATOM 1427 N N . ALA A 1 201 ? -9.841 4.437 10.432 1.00 92.75 201 ALA A N 1
ATOM 1428 C CA . ALA A 1 201 ? -10.481 5.720 10.705 1.00 92.75 201 ALA A CA 1
ATOM 1429 C C . ALA A 1 201 ? -9.469 6.870 10.612 1.00 92.75 201 ALA A C 1
ATOM 1431 O O . ALA A 1 201 ? -9.801 7.952 10.128 1.00 92.75 201 ALA A O 1
ATOM 1432 N N . THR A 1 202 ? -8.222 6.625 11.030 1.00 92.62 202 THR A N 1
ATOM 1433 C CA . THR A 1 202 ? -7.177 7.655 11.111 1.00 92.62 202 THR A CA 1
ATOM 1434 C C . THR A 1 202 ? -5.886 7.255 10.397 1.00 92.62 202 THR A C 1
ATOM 1436 O O . THR A 1 202 ? -5.633 6.088 10.080 1.00 92.62 202 THR A O 1
ATOM 1439 N N . THR A 1 203 ? -5.043 8.254 10.130 1.00 94.12 203 THR A N 1
ATOM 1440 C CA . THR A 1 203 ? -3.705 8.079 9.546 1.00 94.12 203 THR A CA 1
ATOM 1441 C C . THR A 1 203 ? -2.741 7.396 10.515 1.00 94.12 203 THR A C 1
ATOM 1443 O O . THR A 1 203 ? -1.886 6.623 10.083 1.00 94.12 203 THR A O 1
ATOM 1446 N N . THR A 1 204 ? -2.899 7.649 11.818 1.00 91.56 204 THR A N 1
ATOM 1447 C CA . THR A 1 204 ? -2.145 6.981 12.887 1.00 91.56 204 THR A CA 1
ATOM 1448 C C . THR A 1 204 ? -2.440 5.487 12.875 1.00 91.56 204 THR A C 1
ATOM 1450 O O . THR A 1 204 ? -1.513 4.692 12.773 1.00 91.56 204 THR A O 1
ATOM 1453 N N . GLN A 1 205 ? -3.722 5.107 12.826 1.00 90.00 205 GLN A N 1
ATOM 1454 C CA . GLN A 1 205 ? -4.133 3.706 12.702 1.00 90.00 205 GLN A CA 1
ATOM 1455 C C . GLN A 1 205 ? -3.606 3.049 11.422 1.00 90.00 205 GLN A C 1
ATOM 1457 O O . GLN A 1 205 ? -3.182 1.905 11.467 1.00 90.00 205 GLN A O 1
ATOM 1462 N N . ALA A 1 206 ? -3.589 3.754 10.284 1.00 94.31 206 ALA A N 1
ATOM 1463 C CA . ALA A 1 206 ? -3.020 3.210 9.044 1.00 94.31 206 ALA A CA 1
ATOM 1464 C C . ALA A 1 206 ? -1.514 2.937 9.161 1.00 94.31 206 ALA A C 1
ATOM 1466 O O . ALA A 1 206 ? -1.022 1.949 8.626 1.00 94.31 206 ALA A O 1
ATOM 1467 N N . THR A 1 207 ? -0.790 3.821 9.851 1.00 91.62 207 THR A N 1
ATOM 1468 C CA . THR A 1 207 ? 0.648 3.662 10.100 1.00 91.62 207 THR A CA 1
ATOM 1469 C C . THR A 1 207 ? 0.902 2.492 11.037 1.00 91.62 207 THR A C 1
ATOM 1471 O O . THR A 1 207 ? 1.762 1.664 10.755 1.00 91.62 207 THR A O 1
ATOM 1474 N N . HIS A 1 208 ? 0.123 2.403 12.116 1.00 88.00 208 HIS A N 1
ATOM 1475 C CA . HIS A 1 208 ? 0.208 1.301 13.060 1.00 88.00 208 HIS A CA 1
ATOM 1476 C C . HIS A 1 208 ? -0.078 -0.038 12.377 1.00 88.00 208 HIS A C 1
ATOM 1478 O O . HIS A 1 208 ? 0.736 -0.951 12.435 1.00 88.00 208 HIS A O 1
ATOM 1484 N N . LEU A 1 209 ? -1.181 -0.103 11.631 1.00 92.69 209 LEU A N 1
ATOM 1485 C CA . LEU A 1 209 ? -1.585 -1.285 10.889 1.00 92.69 209 LEU A CA 1
ATOM 1486 C C . LEU A 1 209 ? -0.499 -1.752 9.915 1.00 92.69 209 LEU A C 1
ATOM 1488 O O . LEU A 1 209 ? -0.199 -2.936 9.881 1.00 92.69 209 LEU A O 1
ATOM 1492 N N . GLU A 1 210 ? 0.116 -0.852 9.143 1.00 95.00 210 GLU A N 1
ATOM 1493 C CA . GLU A 1 210 ? 1.233 -1.229 8.267 1.00 95.00 210 GLU A CA 1
ATOM 1494 C C . GLU A 1 210 ? 2.407 -1.810 9.062 1.00 95.00 210 GLU A C 1
ATOM 1496 O O . GLU A 1 210 ? 2.932 -2.853 8.682 1.00 95.00 210 GLU A O 1
ATOM 1501 N N . ALA A 1 211 ? 2.793 -1.177 10.174 1.00 90.44 211 ALA A N 1
ATOM 1502 C CA . ALA A 1 211 ? 3.864 -1.688 11.022 1.00 90.44 211 ALA A CA 1
ATOM 1503 C C . ALA A 1 211 ? 3.539 -3.099 11.542 1.00 90.44 211 ALA A C 1
ATOM 1505 O O . ALA A 1 211 ? 4.378 -3.987 11.439 1.00 90.44 211 ALA A O 1
ATOM 1506 N N . THR A 1 212 ? 2.309 -3.340 12.009 1.00 88.56 212 THR A N 1
ATOM 1507 C CA . THR A 1 212 ? 1.843 -4.671 12.436 1.00 88.56 212 THR A CA 1
ATOM 1508 C C . THR A 1 212 ? 1.830 -5.688 11.294 1.00 88.56 212 THR A C 1
ATOM 1510 O O . THR A 1 212 ? 2.133 -6.854 11.507 1.00 88.56 212 THR A O 1
ATOM 1513 N N . LEU A 1 213 ? 1.477 -5.284 10.072 1.00 92.38 213 LEU A N 1
ATOM 1514 C CA . LEU A 1 213 ? 1.517 -6.185 8.917 1.00 92.38 213 LEU A CA 1
ATOM 1515 C C . LEU A 1 213 ? 2.965 -6.580 8.586 1.00 92.38 213 LEU A C 1
ATOM 1517 O O . LEU A 1 213 ? 3.225 -7.753 8.322 1.00 92.38 213 LEU A O 1
ATOM 1521 N N . ARG A 1 214 ? 3.903 -5.628 8.673 1.00 90.69 214 ARG A N 1
ATOM 1522 C CA . ARG A 1 214 ? 5.333 -5.850 8.411 1.00 90.69 214 ARG A CA 1
ATOM 1523 C C . ARG A 1 214 ? 6.015 -6.762 9.427 1.00 90.69 214 ARG A C 1
ATOM 1525 O O . ARG A 1 214 ? 6.956 -7.452 9.059 1.00 90.69 214 ARG A O 1
ATOM 1532 N N . THR A 1 215 ? 5.552 -6.815 10.680 1.00 86.00 215 THR A N 1
ATOM 1533 C CA . THR A 1 215 ? 6.115 -7.771 11.655 1.00 86.00 215 THR A CA 1
ATOM 1534 C C . THR A 1 215 ? 5.757 -9.220 11.337 1.00 86.00 215 THR A C 1
ATOM 1536 O O . THR A 1 215 ? 6.459 -10.129 11.766 1.00 86.00 215 THR A O 1
ATOM 1539 N N . VAL A 1 216 ? 4.661 -9.446 10.609 1.00 85.12 216 VAL A N 1
ATOM 1540 C CA . VAL A 1 216 ? 4.211 -10.786 10.217 1.00 85.12 216 VAL A CA 1
ATOM 1541 C C . VAL A 1 216 ? 4.808 -11.194 8.877 1.00 85.12 216 VAL A C 1
ATOM 1543 O O . VAL A 1 216 ? 5.149 -12.359 8.675 1.00 85.12 216 VAL A O 1
ATOM 1546 N N . HIS A 1 217 ? 4.899 -10.250 7.945 1.00 81.00 217 HIS A N 1
ATOM 1547 C CA . HIS A 1 217 ? 5.406 -10.514 6.615 1.00 81.00 217 HIS A CA 1
ATOM 1548 C C . HIS A 1 217 ? 6.149 -9.303 6.072 1.00 81.00 217 HIS A C 1
ATOM 1550 O O . HIS A 1 217 ? 5.559 -8.234 5.914 1.00 81.00 217 HIS A O 1
ATOM 1556 N N . ASP A 1 218 ? 7.417 -9.510 5.733 1.00 82.50 218 ASP A N 1
ATOM 1557 C CA . ASP A 1 218 ? 8.224 -8.542 5.005 1.00 82.50 218 ASP A CA 1
ATOM 1558 C C . ASP A 1 218 ? 8.248 -8.937 3.518 1.00 82.50 218 ASP A C 1
ATOM 1560 O O . ASP A 1 218 ? 8.861 -9.950 3.160 1.00 82.50 218 ASP A O 1
ATOM 1564 N N . PRO A 1 219 ? 7.490 -8.245 2.648 1.00 76.25 219 PRO A N 1
ATOM 1565 C CA . PRO A 1 219 ? 7.338 -8.650 1.259 1.00 76.25 219 PRO A CA 1
ATOM 1566 C C . PRO A 1 219 ? 8.653 -8.547 0.490 1.00 76.25 219 PRO A C 1
ATOM 1568 O O . PRO A 1 219 ? 9.433 -7.620 0.682 1.00 76.25 219 PRO A O 1
ATOM 1571 N N . ALA A 1 220 ? 8.856 -9.450 -0.471 1.00 71.88 220 ALA A N 1
ATOM 1572 C CA . ALA A 1 220 ? 10.127 -9.563 -1.186 1.00 71.88 220 ALA A CA 1
ATOM 1573 C C . ALA A 1 220 ? 10.579 -8.282 -1.914 1.00 71.88 220 ALA A C 1
ATOM 1575 O O . ALA A 1 220 ? 11.781 -8.081 -2.054 1.00 71.88 220 ALA A O 1
ATOM 1576 N N . LEU A 1 221 ? 9.656 -7.432 -2.390 1.00 72.94 221 LEU A N 1
ATOM 1577 C CA . LEU A 1 221 ? 10.037 -6.169 -3.037 1.00 72.94 221 LEU A CA 1
ATOM 1578 C C . LEU A 1 221 ? 10.395 -5.068 -2.040 1.00 72.94 221 LEU A C 1
ATOM 1580 O O . LEU A 1 221 ? 11.110 -4.144 -2.406 1.00 72.94 221 LEU A O 1
ATOM 1584 N N . ASP A 1 222 ? 9.914 -5.156 -0.802 1.00 69.25 222 ASP A N 1
ATOM 1585 C CA . ASP A 1 222 ? 10.203 -4.154 0.225 1.00 69.25 222 ASP A CA 1
ATOM 1586 C C . ASP A 1 222 ? 11.602 -4.350 0.819 1.00 69.25 222 ASP A C 1
ATOM 1588 O O . ASP A 1 222 ? 12.168 -3.406 1.352 1.00 69.25 222 ASP A O 1
ATOM 1592 N N . ALA A 1 223 ? 12.177 -5.548 0.675 1.00 59.81 223 ALA A N 1
ATOM 1593 C CA . ALA A 1 223 ? 13.528 -5.880 1.121 1.00 59.81 223 ALA A CA 1
ATOM 1594 C C . ALA A 1 223 ? 14.644 -5.438 0.149 1.00 59.81 223 ALA A C 1
ATOM 1596 O O . ALA A 1 223 ? 15.819 -5.669 0.437 1.00 59.81 223 ALA A O 1
ATOM 1597 N N . LEU A 1 224 ? 14.296 -4.880 -1.020 1.00 52.53 224 LEU A N 1
ATOM 1598 C CA . LEU A 1 224 ? 15.265 -4.490 -2.053 1.00 52.53 224 LEU A CA 1
ATOM 1599 C C . LEU A 1 224 ? 15.728 -3.026 -1.944 1.00 52.53 224 LEU A C 1
ATOM 1601 O O . LEU A 1 224 ? 16.845 -2.747 -2.368 1.00 52.53 224 LEU A O 1
ATOM 1605 N N . GLY A 1 225 ? 14.937 -2.142 -1.325 1.00 46.69 225 GLY A N 1
ATOM 1606 C CA . GLY A 1 225 ? 15.248 -0.711 -1.156 1.00 46.69 225 GLY A CA 1
ATOM 1607 C C . GLY A 1 225 ? 15.474 -0.294 0.291 1.00 46.69 225 GLY A C 1
ATOM 1608 O O . GLY A 1 225 ? 16.163 0.732 0.496 1.00 46.69 225 GLY A O 1
#

Secondary structure (DSSP, 8-state):
---------PPPPEEEEEEEEEEETTEEEEEEEEEETTEEPPPEEEETTTHHHHHHHHHHHH-S---PPPPP-----SS--S--PPTT-HHHHHHHSPPEEGGG--TTTS-SS-EEEEEEETTEEEEEEEE-STTHHHHHHSGGGTSS-S--TT-HHHHHHHHHTTPPB-TTSSBPPPPHHHHHHHHHHHHTEEEEEEE-SSHHHHHHHHHHHHHH---TTTT--

pLDDT: mean 78.12, std 18.39, range [29.92, 97.81]

Radius of gyration: 21.76 Å; chains: 1; bounding box: 39×59×68 Å